Protein AF-A0A7J7SIU3-F1 (afdb_monomer_lite)

Structure (mmCIF, N/CA/C/O backbone):
data_AF-A0A7J7SIU3-F1
#
_entry.id   AF-A0A7J7SIU3-F1
#
loop_
_atom_site.group_PDB
_atom_site.id
_atom_site.type_symbol
_atom_site.label_atom_id
_atom_site.label_alt_id
_atom_site.label_comp_id
_atom_site.label_asym_id
_atom_site.label_entity_id
_atom_site.label_seq_id
_atom_site.pdbx_PDB_ins_code
_atom_site.Cartn_x
_atom_site.Cartn_y
_atom_site.Cartn_z
_atom_site.occupancy
_atom_site.B_iso_or_equiv
_atom_site.auth_seq_id
_atom_site.auth_comp_id
_atom_site.auth_asym_id
_atom_site.auth_atom_id
_atom_site.pdbx_PDB_model_num
ATOM 1 N N . MET A 1 1 ? 11.765 3.336 -38.479 1.00 83.94 1 MET A N 1
ATOM 2 C CA . MET A 1 1 ? 11.557 4.255 -37.332 1.00 83.94 1 MET A CA 1
ATOM 3 C C . MET A 1 1 ? 10.469 3.696 -36.422 1.00 83.94 1 MET A C 1
ATOM 5 O O . MET A 1 1 ? 9.489 3.192 -36.953 1.00 83.94 1 MET A O 1
ATOM 9 N N . ASN A 1 2 ? 10.603 3.797 -35.093 1.00 86.12 2 ASN A N 1
ATOM 10 C CA . ASN A 1 2 ? 9.534 3.411 -34.162 1.00 86.12 2 ASN A CA 1
ATOM 11 C C . ASN A 1 2 ? 8.638 4.621 -33.839 1.00 86.12 2 ASN A C 1
ATOM 13 O O . ASN A 1 2 ? 9.100 5.610 -33.274 1.00 86.12 2 ASN A O 1
ATOM 17 N N . ILE A 1 3 ? 7.363 4.548 -34.220 1.00 91.25 3 ILE A N 1
ATOM 18 C CA . ILE A 1 3 ? 6.374 5.625 -34.039 1.00 91.25 3 ILE A CA 1
ATOM 19 C C . ILE A 1 3 ? 5.432 5.385 -32.855 1.00 91.25 3 ILE A C 1
ATOM 21 O O . ILE A 1 3 ? 4.666 6.281 -32.502 1.00 91.25 3 ILE A O 1
ATOM 25 N N . LEU A 1 4 ? 5.482 4.199 -32.243 1.00 89.62 4 LEU A N 1
ATOM 26 C CA . LEU A 1 4 ? 4.567 3.794 -31.179 1.00 89.62 4 LEU A CA 1
ATOM 27 C C . LEU A 1 4 ? 4.659 4.715 -29.947 1.00 89.62 4 LEU A C 1
ATOM 29 O O . LEU A 1 4 ? 3.607 5.142 -29.476 1.00 89.62 4 LEU A O 1
ATOM 33 N N . PRO A 1 5 ? 5.854 5.093 -29.439 1.00 92.69 5 PRO A N 1
ATOM 34 C CA . PRO A 1 5 ? 5.963 5.921 -28.229 1.00 92.69 5 PRO A CA 1
ATOM 35 C C . PRO A 1 5 ? 5.334 7.315 -28.371 1.00 92.69 5 PRO A C 1
ATOM 37 O O . PRO A 1 5 ? 5.027 7.968 -27.383 1.00 92.69 5 PRO A O 1
ATOM 40 N N . LYS A 1 6 ? 5.119 7.774 -29.611 1.00 91.19 6 LYS A N 1
ATOM 41 C CA . LYS A 1 6 ? 4.498 9.070 -29.920 1.00 91.19 6 LYS A CA 1
ATOM 42 C C . LYS A 1 6 ? 2.967 9.012 -29.939 1.00 91.19 6 LYS A C 1
ATOM 44 O O . LYS A 1 6 ? 2.324 10.016 -30.229 1.00 91.19 6 LYS A O 1
ATOM 49 N N . LYS A 1 7 ? 2.366 7.842 -29.710 1.00 93.75 7 LYS A N 1
ATOM 50 C CA . LYS A 1 7 ? 0.912 7.662 -29.695 1.00 93.75 7 LYS A CA 1
ATOM 51 C C . LYS A 1 7 ? 0.388 7.778 -28.270 1.00 93.75 7 LYS A C 1
ATOM 53 O O . LYS A 1 7 ? 0.912 7.139 -27.365 1.00 93.75 7 LYS A O 1
ATOM 58 N N . SER A 1 8 ? -0.681 8.545 -28.089 1.00 90.94 8 SER A N 1
ATOM 59 C CA . SER A 1 8 ? -1.329 8.772 -26.792 1.00 90.94 8 SER A CA 1
ATOM 60 C C . SER A 1 8 ? -1.896 7.503 -26.153 1.00 90.94 8 SER A C 1
ATOM 62 O O . SER A 1 8 ? -2.002 7.439 -24.939 1.00 90.94 8 SER A O 1
ATOM 64 N N . TRP A 1 9 ? -2.210 6.471 -26.937 1.00 93.50 9 TRP A N 1
ATOM 65 C CA . TRP A 1 9 ? -2.730 5.189 -26.446 1.00 93.50 9 TRP A CA 1
ATOM 66 C C . TRP A 1 9 ? -1.639 4.176 -26.071 1.00 93.50 9 TRP A C 1
ATOM 68 O O . TRP A 1 9 ? -1.947 3.071 -25.630 1.00 93.50 9 TRP A O 1
ATOM 78 N N . HIS A 1 10 ? -0.355 4.503 -26.254 1.00 95.31 10 HIS A N 1
ATOM 79 C CA . HIS A 1 10 ? 0.721 3.558 -25.968 1.00 95.31 10 HIS A CA 1
ATOM 80 C C . HIS A 1 10 ? 0.756 3.213 -24.470 1.00 95.31 10 HIS A C 1
ATOM 82 O O . HIS A 1 10 ? 1.085 4.050 -23.633 1.00 95.31 10 HIS A O 1
ATOM 88 N N . VAL A 1 11 ? 0.513 1.946 -24.129 1.00 93.38 11 VAL A N 1
ATOM 89 C CA . VAL A 1 11 ? 0.376 1.459 -22.741 1.00 93.38 11 VAL A CA 1
ATOM 90 C C . VAL A 1 11 ? 1.584 1.795 -21.857 1.00 93.38 11 VAL A C 1
ATOM 92 O O . VAL A 1 11 ? 1.424 2.211 -20.719 1.00 93.38 11 VAL A O 1
ATOM 95 N N . ARG A 1 12 ? 2.809 1.673 -22.388 1.00 93.56 12 ARG A N 1
ATOM 96 C CA . ARG A 1 12 ? 4.048 1.987 -21.642 1.00 93.56 12 ARG A CA 1
ATOM 97 C C . ARG A 1 12 ? 4.397 3.481 -21.564 1.00 93.56 12 ARG A C 1
ATOM 99 O O . ARG A 1 12 ? 5.453 3.809 -21.027 1.00 93.56 12 ARG A O 1
ATOM 106 N N . ASN A 1 13 ? 3.574 4.381 -22.107 1.00 95.12 13 ASN A N 1
ATOM 107 C CA . ASN A 1 13 ? 3.819 5.809 -21.916 1.00 95.12 13 ASN A CA 1
ATOM 108 C C . ASN A 1 13 ? 3.668 6.149 -20.440 1.00 95.12 13 ASN A C 1
ATOM 110 O O . ASN A 1 13 ? 2.718 5.710 -19.797 1.00 95.12 13 ASN A O 1
ATOM 114 N N . LYS A 1 14 ? 4.592 6.958 -19.919 1.00 94.94 14 LYS A N 1
ATOM 115 C CA . LYS A 1 14 ? 4.638 7.316 -18.496 1.00 94.94 14 LYS A CA 1
ATOM 116 C C . LYS A 1 14 ? 3.301 7.878 -18.006 1.00 94.94 14 LYS A C 1
ATOM 118 O O . LYS A 1 14 ? 2.853 7.484 -16.936 1.00 94.94 14 LYS A O 1
ATOM 123 N N . ASP A 1 15 ? 2.638 8.689 -18.826 1.00 94.81 15 ASP A N 1
ATOM 124 C CA . ASP A 1 15 ? 1.346 9.304 -18.503 1.00 94.81 15 ASP A CA 1
ATOM 125 C C . ASP A 1 15 ? 0.221 8.269 -18.376 1.00 94.81 15 ASP A C 1
ATOM 127 O O . ASP A 1 15 ? -0.571 8.316 -17.436 1.00 94.81 15 ASP A O 1
ATOM 131 N N . ASN A 1 16 ? 0.192 7.277 -19.269 1.00 95.06 16 ASN A N 1
ATOM 132 C CA . ASN A 1 16 ? -0.793 6.197 -19.218 1.00 95.06 16 ASN A CA 1
ATOM 133 C C . ASN A 1 16 ? -0.554 5.287 -18.019 1.00 95.06 16 ASN A C 1
ATOM 135 O O . ASN A 1 16 ? -1.497 4.941 -17.314 1.00 95.06 16 ASN A O 1
ATOM 139 N N . VAL A 1 17 ? 0.707 4.955 -17.736 1.00 95.75 17 VAL A N 1
ATOM 140 C CA . VAL A 1 17 ? 1.046 4.164 -16.549 1.00 95.75 17 VAL A CA 1
ATOM 141 C C . VAL A 1 17 ? 0.698 4.936 -15.268 1.00 95.75 17 VAL A C 1
ATOM 143 O O . VAL A 1 17 ? 0.194 4.345 -14.319 1.00 95.75 17 VAL A O 1
ATOM 146 N N . ALA A 1 18 ? 0.922 6.253 -15.220 1.00 95.69 18 ALA A N 1
ATOM 147 C CA . ALA A 1 18 ? 0.538 7.083 -14.077 1.00 95.69 18 ALA A CA 1
ATOM 148 C C . ALA A 1 18 ? -0.985 7.145 -13.885 1.00 95.69 18 ALA A C 1
ATOM 150 O O . ALA A 1 18 ? -1.454 7.103 -12.749 1.00 95.69 18 ALA A O 1
ATOM 151 N N . ARG A 1 19 ? -1.756 7.203 -14.978 1.00 96.38 19 ARG A N 1
ATOM 152 C CA . ARG A 1 19 ? -3.221 7.142 -14.933 1.00 96.38 19 ARG A CA 1
ATOM 153 C C . ARG A 1 19 ? -3.710 5.807 -14.376 1.00 96.38 19 ARG A C 1
ATOM 155 O O . ARG A 1 19 ? -4.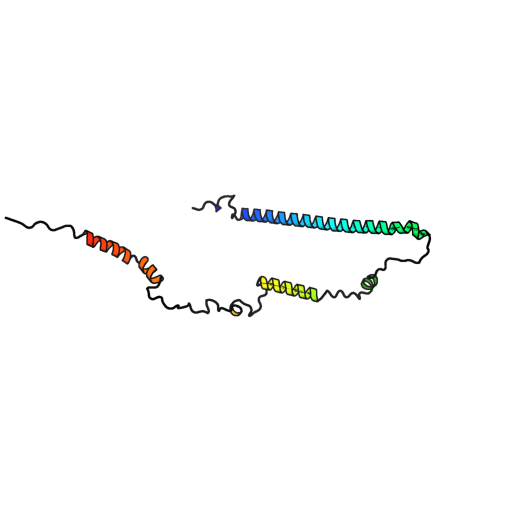451 5.818 -13.406 1.00 96.38 19 ARG A O 1
ATOM 162 N N . VAL A 1 20 ? -3.206 4.689 -14.902 1.00 97.06 20 VAL A N 1
ATOM 163 C CA . VAL A 1 20 ? -3.544 3.346 -14.398 1.00 97.06 20 VAL A CA 1
ATOM 164 C C . VAL A 1 20 ? -3.227 3.225 -12.909 1.00 97.06 20 VAL A C 1
ATOM 166 O O . VAL A 1 20 ? -4.068 2.783 -12.143 1.00 97.06 20 VAL A O 1
ATOM 169 N N . ARG A 1 21 ? -2.058 3.703 -12.466 1.00 97.50 21 ARG A N 1
ATOM 170 C CA . ARG A 1 21 ? -1.704 3.685 -11.038 1.00 97.50 21 ARG A CA 1
ATOM 171 C C . ARG A 1 21 ? -2.644 4.511 -10.168 1.00 97.50 21 ARG A C 1
ATOM 173 O O . ARG A 1 21 ? -2.904 4.113 -9.039 1.00 97.50 21 ARG A O 1
ATOM 180 N N . ARG A 1 22 ? -3.111 5.665 -10.655 1.00 97.56 22 ARG A N 1
ATOM 181 C CA . ARG A 1 22 ? -4.088 6.486 -9.930 1.00 97.56 22 ARG A CA 1
ATOM 182 C C . ARG A 1 22 ? -5.411 5.743 -9.804 1.00 97.56 22 ARG A C 1
ATOM 184 O O . ARG A 1 22 ? -5.933 5.664 -8.702 1.00 97.56 22 ARG A O 1
ATOM 191 N N . ASP A 1 23 ? -5.895 5.178 -10.902 1.00 97.94 23 ASP A N 1
ATOM 192 C CA . ASP A 1 23 ? -7.171 4.465 -10.939 1.00 97.94 23 ASP A CA 1
ATOM 193 C C . ASP A 1 23 ? -7.112 3.204 -10.045 1.00 97.94 23 ASP A C 1
ATOM 195 O O . ASP A 1 23 ? -8.016 2.954 -9.252 1.00 97.94 23 ASP A O 1
ATOM 199 N N . GLU A 1 24 ? -6.001 2.458 -10.077 1.00 96.50 24 GLU A N 1
ATOM 200 C CA . GLU A 1 24 ? -5.745 1.319 -9.180 1.00 96.50 24 GLU A CA 1
ATOM 201 C C . GLU A 1 24 ? -5.656 1.737 -7.705 1.00 96.50 24 GLU A C 1
ATOM 203 O O . GLU A 1 24 ? -6.150 1.030 -6.826 1.00 96.50 24 GLU A O 1
ATOM 208 N N . ALA A 1 25 ? -5.011 2.871 -7.412 1.00 96.12 25 ALA A N 1
ATOM 209 C CA . ALA A 1 25 ? -4.923 3.395 -6.053 1.00 96.12 25 ALA A CA 1
ATOM 210 C C . ALA A 1 25 ? -6.300 3.823 -5.529 1.00 96.12 25 ALA A C 1
ATOM 212 O O . ALA A 1 25 ? -6.656 3.449 -4.415 1.00 96.12 25 ALA A O 1
ATOM 213 N N . GLN A 1 26 ? -7.089 4.522 -6.349 1.00 96.88 26 GLN A N 1
ATOM 214 C CA . GLN A 1 26 ? -8.459 4.920 -6.017 1.00 96.88 26 GLN A CA 1
ATOM 215 C C . GLN A 1 26 ? -9.347 3.702 -5.760 1.00 96.88 26 GLN A C 1
ATOM 217 O O . GLN A 1 26 ? -10.016 3.647 -4.733 1.00 96.88 26 GLN A O 1
ATOM 222 N N . ALA A 1 27 ? -9.284 2.681 -6.621 1.00 96.56 27 ALA A N 1
ATOM 223 C CA . ALA A 1 27 ? -10.034 1.443 -6.418 1.00 96.56 27 ALA A CA 1
ATOM 224 C C . ALA A 1 27 ? -9.685 0.773 -5.075 1.00 96.56 27 ALA A C 1
ATOM 226 O O . ALA A 1 27 ? -10.575 0.379 -4.323 1.00 96.56 27 ALA A O 1
ATOM 227 N N . ARG A 1 28 ? -8.393 0.716 -4.724 1.00 94.75 28 ARG A N 1
ATOM 228 C CA . ARG A 1 28 ? -7.939 0.170 -3.433 1.00 94.75 28 ARG A CA 1
ATOM 229 C C . ARG A 1 28 ? -8.388 1.003 -2.234 1.00 94.75 28 ARG A C 1
ATOM 231 O O . ARG A 1 28 ? -8.627 0.444 -1.166 1.00 94.75 28 ARG A O 1
ATOM 238 N N . GLU A 1 29 ? -8.430 2.325 -2.358 1.00 95.75 29 GLU A N 1
ATOM 239 C CA . GLU A 1 29 ? -8.921 3.208 -1.294 1.00 95.75 29 GLU A CA 1
ATOM 240 C C . GLU A 1 29 ? -10.427 3.035 -1.086 1.00 95.75 29 GLU A C 1
ATOM 242 O O . GLU A 1 29 ? -10.863 2.841 0.050 1.00 95.75 29 GLU A O 1
ATOM 247 N N . GLU A 1 30 ? -11.209 2.991 -2.166 1.00 96.44 30 GLU A N 1
ATOM 248 C CA . GLU A 1 30 ? -12.652 2.748 -2.101 1.00 96.44 30 GLU A CA 1
ATOM 249 C C . GLU A 1 30 ? -12.993 1.387 -1.481 1.00 96.44 30 GLU A C 1
ATOM 251 O O . GLU A 1 30 ? -13.905 1.298 -0.656 1.00 96.44 30 GLU A O 1
ATOM 256 N N . GLU A 1 31 ? -12.267 0.323 -1.837 1.00 95.38 31 GLU A N 1
ATOM 257 C CA . GLU A 1 31 ? -12.445 -1.001 -1.228 1.00 95.38 31 GLU A CA 1
ATOM 258 C C . GLU A 1 31 ? -12.184 -0.964 0.282 1.00 95.38 31 GLU A C 1
ATOM 260 O O . GLU A 1 31 ? -13.024 -1.416 1.063 1.00 95.38 31 GLU A O 1
ATOM 265 N N . LYS A 1 32 ? -11.091 -0.325 0.717 1.00 96.94 32 LYS A N 1
ATOM 266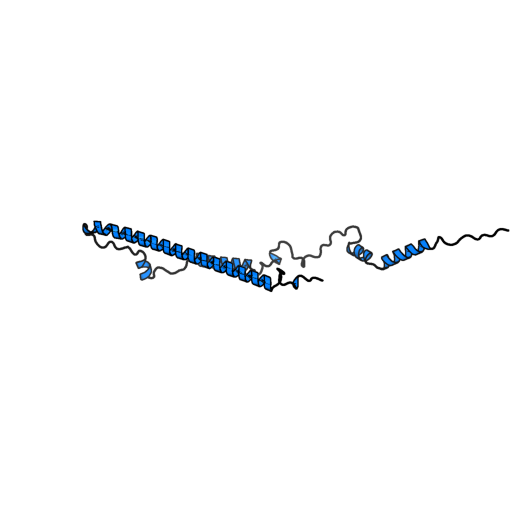 C CA . LYS A 1 32 ? -10.783 -0.154 2.147 1.00 96.94 32 LYS A CA 1
ATOM 267 C C . LYS A 1 32 ? -11.852 0.646 2.882 1.00 96.94 32 LYS A C 1
ATOM 269 O O . LYS A 1 32 ? -12.181 0.328 4.025 1.00 96.94 32 LYS A O 1
ATOM 274 N N . GLU A 1 33 ? -12.389 1.701 2.273 1.00 96.94 33 GLU A N 1
ATOM 275 C CA . GLU A 1 33 ? -13.479 2.469 2.877 1.00 96.94 33 GLU A CA 1
ATOM 276 C C . GLU A 1 33 ? -14.758 1.640 3.009 1.00 96.94 33 GLU A C 1
ATOM 278 O O . GLU A 1 33 ? -15.424 1.702 4.047 1.00 96.94 33 GLU A O 1
ATOM 283 N N . ARG A 1 34 ? -15.095 0.837 1.994 1.00 97.56 34 ARG A N 1
ATOM 284 C CA . ARG A 1 34 ? -16.243 -0.079 2.045 1.00 97.56 34 ARG A CA 1
ATOM 285 C C . ARG A 1 34 ? -16.072 -1.107 3.155 1.00 97.56 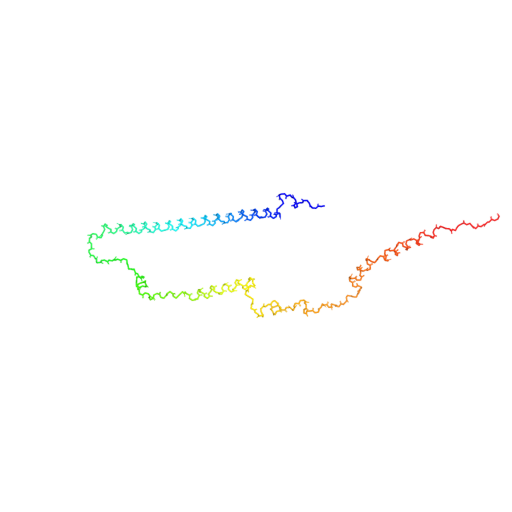34 ARG A C 1
ATOM 287 O O . ARG A 1 34 ? -16.985 -1.269 3.962 1.00 97.56 34 ARG A O 1
ATOM 294 N N . GLU A 1 35 ? -14.904 -1.733 3.250 1.00 97.38 35 GLU A N 1
ATOM 295 C CA . GLU A 1 35 ? -14.579 -2.672 4.327 1.00 97.38 35 GLU A CA 1
ATOM 296 C C . GLU A 1 35 ? -14.695 -2.011 5.703 1.00 97.38 35 GLU A C 1
ATOM 298 O O . GLU A 1 35 ? -15.346 -2.555 6.595 1.00 97.38 35 GLU A O 1
ATOM 303 N N . ARG A 1 36 ? -14.152 -0.798 5.874 1.00 97.44 36 ARG A N 1
ATOM 304 C CA . ARG A 1 36 ? -14.287 -0.039 7.127 1.00 97.44 36 ARG A CA 1
ATOM 305 C C . ARG A 1 36 ? -15.745 0.209 7.501 1.00 97.44 36 ARG A C 1
ATOM 307 O O . ARG A 1 36 ? -16.106 0.026 8.661 1.00 97.44 36 ARG A O 1
ATOM 314 N N . ARG A 1 37 ? -16.589 0.598 6.541 1.00 97.75 37 ARG A N 1
ATOM 315 C CA . ARG A 1 37 ? -18.028 0.808 6.784 1.00 97.75 37 ARG A CA 1
ATOM 316 C C . ARG A 1 37 ? -18.729 -0.486 7.183 1.00 97.75 37 ARG A C 1
ATOM 318 O O . ARG A 1 37 ? -19.528 -0.469 8.113 1.00 97.75 37 ARG A O 1
ATOM 325 N N . VAL A 1 38 ? -18.410 -1.599 6.521 1.00 98.25 38 VAL A N 1
ATOM 326 C CA . VAL A 1 38 ? -18.960 -2.921 6.862 1.00 98.25 38 VAL A CA 1
ATOM 327 C C . VAL A 1 38 ? -18.559 -3.328 8.281 1.00 98.25 38 VAL A C 1
ATOM 329 O O . VAL A 1 38 ? -19.418 -3.755 9.050 1.00 98.25 38 VAL A O 1
ATOM 332 N N . LEU A 1 39 ? -17.291 -3.146 8.657 1.00 97.88 39 LEU A N 1
ATOM 333 C CA . LEU A 1 39 ? -16.803 -3.465 10.001 1.00 97.88 39 LEU A CA 1
ATOM 334 C C . LEU A 1 39 ? -17.488 -2.620 11.082 1.00 97.88 39 LEU A C 1
ATOM 336 O O . LEU A 1 39 ? -17.897 -3.167 12.107 1.00 97.88 39 LEU A O 1
ATOM 340 N N . LEU A 1 40 ? -17.660 -1.315 10.847 1.00 98.12 40 LEU A N 1
ATOM 341 C CA . LEU A 1 40 ? -18.390 -0.433 11.764 1.00 98.12 40 LEU A CA 1
ATOM 342 C C . LEU A 1 40 ? -19.853 -0.862 11.902 1.00 98.12 40 LEU A C 1
ATOM 344 O O . LEU A 1 40 ? -20.323 -1.067 13.017 1.00 98.12 40 LEU A O 1
ATOM 348 N N . ALA A 1 41 ? -20.544 -1.101 10.786 1.00 97.44 41 ALA A N 1
ATOM 349 C CA . ALA A 1 41 ? -21.928 -1.567 10.805 1.00 97.44 41 ALA A CA 1
ATOM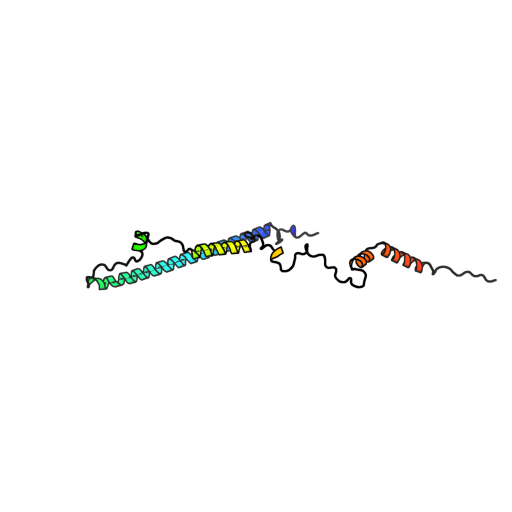 350 C C . ALA A 1 41 ? -22.072 -2.913 11.537 1.00 97.44 41 ALA A C 1
ATOM 352 O O . ALA A 1 41 ? -23.026 -3.120 12.286 1.00 97.44 41 ALA A O 1
ATOM 353 N N . GLN A 1 42 ? -21.109 -3.826 11.376 1.00 97.81 42 GLN A N 1
ATOM 354 C CA . GLN A 1 42 ? -21.093 -5.098 12.095 1.00 97.81 42 GLN A CA 1
ATOM 355 C C . GLN A 1 42 ? -20.872 -4.901 13.602 1.00 97.81 42 GLN A C 1
ATOM 357 O O . GLN A 1 42 ? -21.537 -5.556 14.412 1.00 97.81 42 GLN A O 1
ATOM 362 N N . GLN A 1 43 ? -19.963 -4.002 13.991 1.00 97.88 43 GLN A N 1
ATOM 363 C CA . GLN A 1 43 ? -19.722 -3.652 15.391 1.00 97.88 43 GLN A CA 1
ATOM 364 C C . GLN A 1 43 ? -20.979 -3.042 16.027 1.00 97.88 43 GLN A C 1
ATOM 366 O O . GLN A 1 43 ? -21.405 -3.481 17.098 1.00 97.88 43 GLN A O 1
ATOM 371 N N . GLU A 1 44 ? -21.605 -2.080 15.353 1.00 97.25 44 GLU A N 1
ATOM 372 C CA . GLU A 1 44 ? -22.845 -1.438 15.789 1.00 97.25 44 GLU A CA 1
ATOM 373 C C . GLU A 1 44 ? -23.983 -2.455 15.902 1.00 97.25 44 GLU A C 1
ATOM 375 O O . GLU A 1 44 ? -24.598 -2.562 16.960 1.00 97.25 44 GLU A O 1
ATOM 380 N N . ALA A 1 45 ? -24.198 -3.295 14.886 1.00 97.56 45 ALA A N 1
ATOM 381 C CA . ALA A 1 45 ? -25.222 -4.339 14.920 1.00 97.56 45 ALA A CA 1
ATOM 382 C C . ALA A 1 45 ? -25.015 -5.315 16.087 1.00 97.56 45 ALA A C 1
ATOM 384 O O . ALA A 1 45 ? -25.969 -5.677 16.782 1.00 97.56 45 ALA A O 1
ATOM 385 N N . ARG A 1 46 ? -23.764 -5.716 16.347 1.00 97.56 46 ARG A N 1
ATOM 386 C CA . ARG A 1 46 ? -23.422 -6.594 17.472 1.00 97.56 46 ARG A CA 1
ATOM 387 C C . ARG A 1 46 ? -23.684 -5.918 18.815 1.00 97.56 46 ARG A C 1
ATOM 389 O O . ARG A 1 46 ? -24.241 -6.551 19.712 1.00 97.56 46 ARG A O 1
ATOM 396 N N . THR A 1 47 ? -23.282 -4.659 18.973 1.00 96.81 47 THR A N 1
ATOM 397 C CA . THR A 1 47 ? -23.486 -3.929 20.233 1.00 96.81 47 THR A CA 1
ATOM 398 C C . THR A 1 47 ? -24.966 -3.653 20.488 1.00 96.81 47 THR A C 1
ATOM 400 O O . THR A 1 47 ? -25.441 -3.899 21.596 1.00 96.81 47 THR A O 1
ATOM 403 N N . GLU A 1 48 ? -25.727 -3.257 19.469 1.00 96.38 48 GLU A N 1
ATOM 404 C CA . GLU A 1 48 ? -27.177 -3.077 19.550 1.00 96.38 48 GLU A CA 1
ATOM 405 C C . GLU A 1 48 ? -27.904 -4.386 19.871 1.00 96.38 48 GLU A C 1
ATOM 407 O O . GLU A 1 48 ? -28.805 -4.399 20.711 1.00 96.38 48 GLU A O 1
ATOM 412 N N . PHE A 1 49 ? -27.489 -5.510 19.280 1.00 96.81 49 PHE A N 1
ATOM 413 C CA . PHE A 1 49 ? -28.032 -6.823 19.631 1.00 96.81 49 PHE A CA 1
ATOM 414 C C . PHE A 1 49 ? -27.820 -7.151 21.116 1.00 96.81 49 PHE A C 1
ATOM 416 O O . PHE A 1 49 ? -28.764 -7.547 21.803 1.00 96.81 49 PHE A O 1
ATOM 423 N N . LEU A 1 50 ? -26.606 -6.942 21.636 1.00 95.56 50 LEU A N 1
ATOM 424 C CA . LEU A 1 50 ? -26.302 -7.176 23.051 1.00 95.56 50 LEU A CA 1
ATOM 425 C C . LEU A 1 50 ? -27.075 -6.223 23.969 1.00 95.56 50 LEU A C 1
ATOM 427 O O . LEU A 1 50 ? -27.606 -6.667 24.985 1.00 95.56 50 LEU A O 1
ATOM 431 N N . ARG A 1 51 ? -27.206 -4.945 23.595 1.00 94.50 51 ARG A N 1
ATOM 432 C CA . ARG A 1 51 ? -28.012 -3.959 24.332 1.00 94.50 51 ARG A CA 1
ATOM 433 C C . ARG A 1 51 ? -29.478 -4.369 24.398 1.00 94.50 51 ARG A C 1
ATOM 435 O O . ARG A 1 51 ? -30.063 -4.344 25.477 1.00 94.50 51 ARG A O 1
ATOM 442 N N . LYS A 1 52 ? -30.068 -4.775 23.271 1.00 94.44 52 LYS A N 1
ATOM 443 C CA . LYS A 1 52 ? -31.452 -5.270 23.218 1.00 94.44 52 LYS A CA 1
ATOM 444 C C . LYS A 1 52 ? -31.618 -6.521 24.072 1.00 94.44 52 LYS A C 1
ATOM 446 O O . LYS A 1 52 ? -32.538 -6.576 24.881 1.00 94.44 52 LYS A O 1
ATOM 451 N N . LYS A 1 53 ? -30.699 -7.486 23.962 1.00 94.75 53 LYS A N 1
ATOM 452 C CA . LYS A 1 53 ? -30.713 -8.700 24.788 1.00 94.75 53 LYS A CA 1
ATOM 453 C C . LYS A 1 53 ? -30.653 -8.363 26.279 1.00 94.75 53 LYS A C 1
ATOM 455 O O . LYS A 1 53 ? -31.480 -8.866 27.028 1.00 94.75 53 LYS A O 1
ATOM 460 N N . ALA A 1 54 ? -29.741 -7.487 26.699 1.00 91.94 54 ALA A N 1
ATOM 461 C CA . ALA A 1 54 ? -29.634 -7.052 28.090 1.00 91.94 54 ALA A CA 1
ATOM 462 C C . ALA A 1 54 ? -30.917 -6.360 28.575 1.00 91.94 54 ALA A C 1
ATOM 464 O O . ALA A 1 54 ? -31.400 -6.680 29.653 1.00 91.94 54 ALA A O 1
ATOM 465 N N . ARG A 1 55 ? -31.522 -5.478 27.765 1.00 89.56 55 ARG A N 1
ATOM 466 C CA . ARG A 1 55 ? -32.820 -4.860 28.091 1.00 89.56 55 ARG A CA 1
ATOM 467 C C . ARG A 1 55 ? -33.920 -5.904 28.281 1.00 89.56 55 ARG A C 1
ATOM 469 O O . ARG A 1 55 ? -34.626 -5.820 29.271 1.00 89.56 55 ARG A O 1
ATOM 476 N N . HIS A 1 56 ? -34.021 -6.902 27.401 1.00 86.62 56 HIS A N 1
ATOM 477 C CA . HIS A 1 56 ? -34.998 -7.989 27.550 1.00 86.62 56 HIS A CA 1
ATOM 478 C C . HIS A 1 56 ? -34.759 -8.844 28.804 1.00 86.62 56 HIS A C 1
ATOM 480 O O . HIS A 1 56 ? -35.715 -9.247 29.458 1.00 86.62 56 HIS A O 1
ATOM 486 N N . GLN A 1 57 ? -33.497 -9.118 29.150 1.00 83.25 57 GLN A N 1
ATOM 487 C CA . GLN A 1 57 ? -33.148 -9.871 30.362 1.00 83.25 57 GLN A CA 1
ATOM 488 C C . GLN A 1 57 ? -33.345 -9.060 31.647 1.00 83.25 57 GLN A C 1
ATOM 490 O O . GLN A 1 57 ? -33.648 -9.652 32.669 1.00 83.25 57 GLN A O 1
ATOM 495 N N . ASN A 1 58 ? -33.197 -7.732 31.596 1.00 74.25 58 ASN A N 1
ATOM 496 C CA . ASN A 1 58 ? -33.423 -6.829 32.728 1.00 74.25 58 ASN A CA 1
ATOM 497 C C . ASN A 1 58 ? -34.882 -6.364 32.856 1.00 74.25 58 ASN A C 1
ATOM 499 O O . ASN A 1 58 ? -35.246 -5.867 33.911 1.00 74.25 58 ASN A O 1
ATOM 503 N N . SER A 1 59 ? -35.716 -6.502 31.818 1.00 67.50 59 SER A N 1
ATOM 504 C CA . SER A 1 59 ? -37.158 -6.210 31.890 1.00 67.50 59 SER A CA 1
ATOM 505 C C . SER A 1 59 ? -37.988 -7.405 32.367 1.00 67.50 59 SER A C 1
ATOM 507 O O . SER A 1 59 ? -39.079 -7.224 32.891 1.00 67.50 59 SER A O 1
ATOM 509 N N . LEU A 1 60 ? -37.496 -8.631 32.164 1.00 57.09 60 LEU A N 1
ATOM 510 C CA . LEU A 1 60 ? -38.115 -9.860 32.679 1.00 57.09 60 LEU A CA 1
ATOM 511 C C . LEU A 1 60 ? -38.162 -9.986 34.222 1.00 57.09 60 LEU A C 1
ATOM 513 O O . LEU A 1 60 ? -39.159 -10.511 34.706 1.00 57.09 60 LEU A O 1
ATOM 517 N N . PRO A 1 61 ? -37.190 -9.498 35.021 1.00 55.81 61 PRO A N 1
ATOM 518 C CA . PRO A 1 61 ? -37.217 -9.614 36.474 1.00 55.81 61 PRO A CA 1
ATOM 519 C C . PRO A 1 61 ? -38.176 -8.618 37.131 1.00 55.81 61 PRO A C 1
ATOM 521 O O . PRO A 1 61 ? -38.543 -8.820 38.279 1.00 55.81 61 PRO A O 1
ATOM 524 N N . GLU A 1 62 ? -38.609 -7.550 36.454 1.00 47.56 62 GLU A N 1
ATOM 525 C CA . GLU A 1 62 ? -39.424 -6.504 37.095 1.00 47.56 62 GLU A CA 1
ATOM 526 C C . GLU A 1 62 ? -40.876 -6.940 37.367 1.00 47.56 62 GLU A C 1
ATOM 528 O O . GLU A 1 62 ? -41.561 -6.325 38.179 1.00 47.56 62 GLU A O 1
ATOM 533 N N . LEU A 1 63 ? -41.331 -8.049 36.769 1.00 50.28 63 LEU A N 1
ATOM 534 C CA . LEU A 1 63 ? -42.627 -8.659 37.093 1.00 50.28 63 LEU A CA 1
ATOM 535 C C . LEU A 1 63 ? -42.545 -9.769 38.160 1.00 50.28 63 LEU A C 1
ATOM 537 O O . LEU A 1 63 ? -43.583 -10.139 38.696 1.00 50.28 63 LEU A O 1
ATOM 541 N N . GLU A 1 64 ? -41.349 -10.259 38.516 1.00 45.59 64 GLU A N 1
ATOM 542 C CA . GLU A 1 64 ? -41.157 -11.295 39.557 1.00 45.59 64 GLU A CA 1
ATOM 543 C C . GLU A 1 64 ? -40.404 -10.779 40.805 1.00 45.59 64 GLU A C 1
ATOM 545 O O . GLU A 1 64 ? -40.551 -11.329 41.894 1.00 45.59 64 GLU A O 1
ATOM 550 N N . ALA A 1 65 ? -39.638 -9.686 40.707 1.00 46.53 65 ALA A N 1
ATOM 551 C CA . ALA A 1 65 ? -38.820 -9.154 41.806 1.00 46.53 65 ALA A CA 1
ATOM 552 C C . ALA A 1 65 ? -39.596 -8.307 42.835 1.00 46.53 65 ALA A C 1
ATOM 554 O O . ALA A 1 65 ? -39.028 -7.908 43.851 1.00 46.53 65 ALA A O 1
ATOM 555 N N . ALA A 1 66 ? -40.888 -8.048 42.616 1.00 47.28 66 ALA A N 1
ATOM 556 C CA . ALA A 1 66 ? -41.727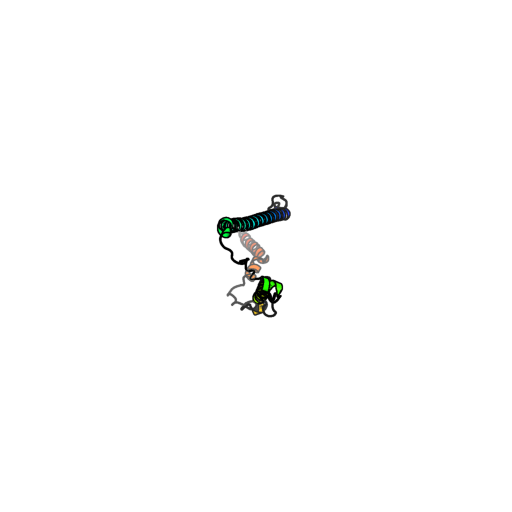 -7.352 43.592 1.00 47.28 66 ALA A CA 1
ATOM 557 C C . ALA A 1 66 ? -42.120 -8.230 44.803 1.00 47.28 66 ALA A C 1
ATOM 559 O O . ALA A 1 66 ? -42.710 -7.708 45.748 1.00 47.28 66 ALA A O 1
ATOM 560 N N . GLU A 1 67 ? -41.782 -9.530 44.814 1.00 44.56 67 GLU A N 1
ATOM 561 C CA . GLU A 1 67 ? -42.203 -10.467 45.873 1.00 44.56 67 GLU A CA 1
ATOM 562 C C . GLU A 1 67 ? -41.072 -10.991 46.789 1.00 44.56 67 GLU A C 1
ATOM 564 O O . GLU A 1 67 ? -41.356 -11.648 47.787 1.00 44.56 67 GLU A O 1
ATOM 569 N N . ALA A 1 68 ? -39.790 -10.678 46.556 1.00 41.12 68 ALA A N 1
ATOM 570 C CA . ALA A 1 68 ? -38.713 -11.194 47.415 1.00 41.12 68 ALA A CA 1
ATOM 571 C C . ALA A 1 68 ? -37.624 -10.155 47.715 1.00 41.12 68 ALA A C 1
ATOM 573 O O . ALA A 1 68 ? -36.768 -9.852 46.887 1.00 41.12 68 ALA A O 1
ATOM 574 N N . GLY A 1 69 ? -37.630 -9.635 48.946 1.00 44.53 69 GLY A N 1
ATOM 575 C CA . GLY A 1 69 ? -36.563 -8.791 49.477 1.00 44.53 69 GLY A CA 1
ATOM 576 C C . GLY A 1 69 ? -35.235 -9.548 49.588 1.00 44.53 69 GLY A C 1
ATOM 577 O O . GLY A 1 69 ? -35.087 -10.427 50.434 1.00 44.53 69 GLY A O 1
ATOM 578 N N . ALA A 1 70 ? -34.251 -9.172 48.770 1.00 42.44 70 ALA A N 1
ATOM 579 C CA . ALA A 1 70 ? -32.859 -9.602 48.893 1.00 42.44 70 ALA A CA 1
ATOM 580 C C . ALA A 1 70 ? -31.907 -8.414 48.630 1.00 42.44 70 ALA A C 1
ATOM 582 O O . ALA A 1 70 ? -32.212 -7.556 47.797 1.00 42.44 70 ALA A O 1
ATOM 583 N N . PRO A 1 71 ? -30.769 -8.320 49.347 1.00 47.28 71 PRO A N 1
ATOM 584 C CA . PRO A 1 71 ? -29.887 -7.159 49.299 1.00 47.28 71 PRO A CA 1
ATOM 585 C C . PRO A 1 71 ? -29.113 -7.091 47.975 1.00 47.28 71 PRO A C 1
ATOM 587 O O . PRO A 1 71 ? -28.524 -8.074 47.538 1.00 47.28 71 PRO A O 1
ATOM 590 N N . SER A 1 72 ? -29.139 -5.905 47.359 1.00 52.88 72 SER A N 1
ATOM 591 C CA . SER A 1 72 ? -28.309 -5.401 46.251 1.00 52.88 72 SER A CA 1
ATOM 592 C C . SER A 1 72 ? -27.330 -6.395 45.599 1.00 52.88 72 SER A C 1
ATOM 594 O O . SER A 1 72 ? -26.118 -6.325 45.810 1.00 52.88 72 SER A O 1
ATOM 596 N N . SER A 1 73 ? -27.838 -7.268 44.729 1.00 55.28 73 SER A N 1
ATOM 597 C CA . SER A 1 73 ? -27.015 -8.035 43.789 1.00 55.28 73 SER A CA 1
ATOM 598 C C . SER A 1 73 ? -26.668 -7.154 42.580 1.00 55.28 73 SER A C 1
ATOM 600 O O . SER A 1 73 ? -27.225 -7.315 41.495 1.00 55.28 73 SER A O 1
ATOM 602 N N . GLY A 1 74 ? -25.800 -6.159 42.780 1.00 67.06 74 GLY A N 1
ATOM 603 C CA . GLY A 1 74 ? -25.252 -5.352 41.684 1.00 67.06 74 GLY A CA 1
ATOM 604 C C . GLY A 1 74 ? -24.266 -6.158 40.821 1.00 67.06 74 GLY A C 1
ATOM 605 O O . GLY A 1 74 ? -23.716 -7.152 41.302 1.00 67.06 74 GLY A O 1
ATOM 606 N N . PRO A 1 75 ? -24.010 -5.761 39.559 1.00 71.38 75 PRO A N 1
ATOM 607 C CA . PRO A 1 75 ? -22.974 -6.392 38.744 1.00 71.38 75 PRO A CA 1
ATOM 608 C C . PRO A 1 75 ? -21.616 -6.294 39.453 1.00 71.38 75 PRO A C 1
ATOM 610 O O . PRO A 1 75 ? -21.173 -5.203 39.802 1.00 71.38 75 PRO A O 1
ATOM 613 N N . VAL A 1 76 ? -20.967 -7.433 39.699 1.00 72.69 76 VAL A N 1
ATOM 614 C CA . VAL A 1 76 ? -19.637 -7.469 40.319 1.00 72.69 76 VAL A CA 1
ATOM 615 C C . VAL A 1 76 ? -18.619 -6.947 39.302 1.00 72.69 76 VAL A C 1
ATOM 617 O O . VAL A 1 76 ? -18.271 -7.644 38.348 1.00 72.69 76 VAL A O 1
ATOM 620 N N . ASP A 1 77 ? -18.142 -5.716 39.496 1.00 75.12 77 ASP A N 1
ATOM 621 C CA . ASP A 1 77 ? -17.062 -5.126 38.701 1.00 75.12 77 ASP A CA 1
ATOM 622 C C . ASP A 1 77 ? -15.716 -5.779 39.082 1.00 75.12 77 ASP A C 1
ATOM 624 O O . ASP A 1 77 ? -14.915 -5.205 39.818 1.00 75.12 77 ASP A O 1
ATOM 628 N N . LEU A 1 78 ? -15.439 -6.975 38.547 1.00 77.88 78 LEU A N 1
ATOM 629 C CA . LEU A 1 78 ? -14.188 -7.740 38.747 1.00 77.88 78 LEU A CA 1
ATOM 630 C C . LEU A 1 78 ? -12.899 -6.944 38.439 1.00 77.88 78 LEU A C 1
ATOM 632 O O . LEU A 1 78 ? -11.812 -7.344 38.839 1.00 77.88 78 LEU A O 1
ATOM 636 N N . PHE A 1 79 ? -13.009 -5.831 37.707 1.00 71.88 79 PHE A N 1
ATOM 637 C CA . PHE A 1 79 ? -11.890 -4.984 37.285 1.00 71.88 79 PHE A CA 1
ATOM 638 C C . PHE A 1 79 ? -11.787 -3.659 38.045 1.00 71.88 79 PHE A C 1
ATOM 640 O O . PHE A 1 79 ? -10.840 -2.912 37.806 1.00 71.88 79 PHE A O 1
ATOM 647 N N . ARG A 1 80 ? -12.728 -3.344 38.946 1.00 73.94 80 ARG A N 1
ATOM 648 C CA . ARG A 1 80 ? -12.688 -2.096 39.725 1.00 73.94 80 ARG A CA 1
ATOM 649 C C . ARG A 1 80 ? -11.456 -2.047 40.626 1.00 73.94 80 ARG A C 1
ATOM 651 O O . ARG A 1 80 ? -10.756 -1.045 40.632 1.00 73.94 80 ARG A O 1
ATOM 658 N N . GLU A 1 81 ? -11.127 -3.172 41.256 1.00 65.88 81 GLU A N 1
ATOM 659 C CA . GLU A 1 81 ? -9.905 -3.352 42.051 1.00 65.88 81 GLU A CA 1
ATOM 660 C C . GLU A 1 81 ? -8.635 -3.158 41.202 1.00 65.88 81 GLU A C 1
ATOM 662 O O . GLU A 1 81 ? -7.703 -2.478 41.613 1.00 65.88 81 GLU A O 1
ATOM 667 N N . LEU A 1 82 ? -8.617 -3.655 39.959 1.00 67.62 82 LEU A N 1
ATOM 668 C CA . LEU A 1 82 ? -7.468 -3.502 39.059 1.00 67.62 82 LEU A CA 1
ATOM 669 C C . LEU A 1 82 ? -7.264 -2.048 38.596 1.00 67.62 82 LEU A C 1
ATOM 671 O O . LEU A 1 82 ? -6.125 -1.609 38.426 1.00 67.62 82 LEU A O 1
ATOM 675 N N . LEU A 1 83 ? -8.362 -1.319 38.368 1.00 68.19 83 LEU A N 1
ATOM 676 C CA . LEU A 1 83 ? -8.348 0.055 37.861 1.00 68.19 83 LEU A CA 1
ATOM 677 C C . LEU A 1 83 ? -8.090 1.089 38.970 1.00 68.19 83 LEU A C 1
ATOM 679 O O . LEU A 1 83 ? -7.406 2.079 38.719 1.00 68.19 83 LEU A O 1
ATOM 683 N N . GLU A 1 84 ? -8.621 0.864 40.177 1.00 67.81 84 GLU A N 1
ATOM 684 C CA . GLU A 1 84 ? -8.455 1.754 41.336 1.00 67.81 84 GLU A CA 1
ATOM 685 C C . GLU A 1 84 ? -7.139 1.501 42.094 1.00 67.81 84 GLU A C 1
ATOM 687 O O . GLU A 1 84 ? -6.543 2.459 42.586 1.00 67.81 84 GLU A O 1
ATOM 692 N N . GLU A 1 85 ? -6.626 0.262 42.156 1.00 57.50 85 GLU A N 1
ATOM 693 C CA . GLU A 1 85 ? -5.398 -0.035 42.916 1.00 57.50 85 GLU A CA 1
ATOM 694 C C . GLU A 1 85 ? -4.089 0.135 42.128 1.00 57.50 85 GLU A C 1
ATOM 696 O O . GLU A 1 85 ? -3.014 -0.002 42.713 1.00 57.50 85 GLU A O 1
ATOM 701 N N . GLY A 1 86 ? -4.112 0.393 40.814 1.00 54.47 86 GLY A N 1
ATOM 702 C CA . GLY A 1 86 ? -2.882 0.578 40.020 1.00 54.47 86 GLY A CA 1
ATOM 703 C C . GLY A 1 86 ? -1.909 -0.620 40.033 1.00 54.47 86 GLY A C 1
ATOM 704 O O . GLY A 1 86 ? -0.806 -0.524 39.502 1.00 54.47 86 GLY A O 1
ATOM 705 N N . LYS A 1 87 ? -2.313 -1.759 40.616 1.00 52.84 87 LYS A N 1
ATOM 706 C CA . LYS A 1 87 ? -1.568 -3.031 40.667 1.00 52.84 87 LYS A CA 1
ATOM 707 C C . LYS A 1 87 ? -1.684 -3.843 39.379 1.00 52.84 87 LYS A C 1
ATOM 709 O O . LYS A 1 87 ? -1.054 -4.889 39.249 1.00 52.84 87 LYS A O 1
ATOM 714 N N . GLY A 1 88 ? -2.474 -3.374 38.418 1.00 53.00 88 GLY A N 1
ATOM 715 C CA . GLY A 1 88 ? -2.388 -3.819 37.037 1.00 53.00 88 GLY A CA 1
ATOM 716 C C . GLY A 1 88 ? -1.208 -3.128 36.384 1.00 53.00 88 GLY A C 1
ATOM 717 O O . GLY A 1 88 ? -1.391 -2.152 35.664 1.00 53.00 88 GLY A O 1
ATOM 718 N N . GLU A 1 89 ? -0.001 -3.603 36.675 1.00 51.97 89 GLU A N 1
ATOM 719 C CA . GLU A 1 89 ? 1.199 -3.209 35.956 1.00 51.97 89 GLU A CA 1
ATOM 720 C C . GLU A 1 89 ? 0.881 -3.231 34.457 1.00 51.97 89 GLU A C 1
ATOM 722 O O . GLU A 1 89 ? 0.676 -4.288 33.857 1.00 51.97 89 GLU A O 1
ATOM 727 N N . THR A 1 90 ? 0.853 -2.056 33.828 1.00 53.41 90 THR A N 1
ATOM 728 C CA . THR A 1 90 ? 0.927 -1.887 32.373 1.00 53.41 90 THR A CA 1
ATOM 729 C C . THR A 1 90 ? 2.323 -2.292 31.904 1.00 53.41 90 THR A C 1
ATOM 731 O O . THR A 1 90 ? 3.024 -1.558 31.211 1.00 53.41 90 THR A O 1
ATOM 734 N N . ARG A 1 91 ? 2.789 -3.454 32.349 1.00 60.88 91 ARG A N 1
ATOM 735 C CA . ARG A 1 91 ? 3.979 -4.108 31.865 1.00 60.88 91 ARG A CA 1
ATOM 736 C C . ARG A 1 91 ? 3.509 -4.805 30.604 1.00 60.88 91 ARG A C 1
ATOM 738 O O . ARG A 1 91 ? 3.008 -5.924 30.656 1.00 60.88 91 ARG A O 1
ATOM 745 N N . GLY A 1 92 ? 3.556 -4.064 29.495 1.00 62.94 92 GLY A N 1
ATOM 746 C CA . GLY A 1 92 ? 3.264 -4.591 28.167 1.00 62.94 92 GLY A CA 1
ATOM 747 C C . GLY A 1 92 ? 3.913 -5.961 28.007 1.00 62.94 92 GLY A C 1
ATOM 748 O O . GLY A 1 92 ? 4.991 -6.205 28.557 1.00 62.94 92 GLY A O 1
ATOM 749 N N . ASN A 1 93 ? 3.208 -6.877 27.341 1.00 77.50 93 ASN A N 1
ATOM 750 C CA . ASN A 1 93 ? 3.675 -8.245 27.189 1.00 77.50 93 ASN A CA 1
ATOM 751 C C . ASN A 1 93 ? 5.073 -8.214 26.552 1.00 77.50 93 ASN A C 1
ATOM 753 O O . ASN A 1 93 ? 5.203 -7.904 25.370 1.00 77.50 93 ASN A O 1
ATOM 757 N N . LYS A 1 94 ? 6.121 -8.461 27.346 1.00 84.06 94 LYS A N 1
ATOM 758 C CA . LYS A 1 94 ? 7.515 -8.305 26.902 1.00 84.06 94 LYS A CA 1
ATOM 759 C C . LYS A 1 94 ? 7.803 -9.178 25.691 1.00 84.06 94 LYS A C 1
ATOM 761 O O . LYS A 1 94 ? 8.468 -8.744 24.759 1.00 84.06 94 LYS A O 1
ATOM 766 N N . GLU A 1 95 ? 7.200 -10.361 25.681 1.00 81.62 95 GLU A N 1
ATOM 767 C CA . GLU A 1 95 ? 7.275 -11.312 24.580 1.00 81.62 95 GLU A CA 1
ATOM 768 C C . GLU A 1 95 ? 6.736 -10.706 23.276 1.00 81.62 95 GLU A C 1
ATOM 770 O O . GLU A 1 95 ? 7.325 -10.896 22.219 1.00 81.62 95 GLU A O 1
ATOM 775 N N . TYR A 1 96 ? 5.676 -9.894 23.343 1.00 80.81 96 TYR A N 1
ATOM 776 C CA . TYR A 1 96 ? 5.085 -9.231 22.177 1.00 80.81 96 TYR A CA 1
ATOM 777 C C . TYR A 1 96 ? 5.957 -8.093 21.630 1.00 80.81 96 TYR A C 1
ATOM 779 O O . TYR A 1 96 ? 6.023 -7.863 20.420 1.00 80.81 96 TYR A O 1
ATOM 787 N N . GLU A 1 97 ? 6.629 -7.350 22.509 1.00 85.75 97 GLU A N 1
ATOM 788 C CA . GLU A 1 97 ? 7.557 -6.295 22.091 1.00 85.75 97 GLU A CA 1
ATOM 789 C C . GLU A 1 97 ? 8.819 -6.884 21.453 1.00 85.75 97 GLU A C 1
ATOM 791 O O . GLU A 1 97 ? 9.297 -6.377 20.433 1.00 85.75 97 GLU A O 1
ATOM 796 N N . GLU A 1 98 ? 9.316 -7.985 22.015 1.00 87.44 98 GLU A N 1
ATOM 797 C CA . GLU A 1 98 ? 10.435 -8.752 21.472 1.00 87.44 98 GLU A CA 1
ATOM 798 C C . GLU A 1 98 ? 10.076 -9.401 20.130 1.00 87.44 98 GLU A C 1
ATOM 800 O O . GLU A 1 98 ? 10.844 -9.272 19.176 1.00 87.44 98 GLU A O 1
ATOM 805 N N . GLU A 1 99 ? 8.893 -10.006 20.004 1.00 86.81 99 GLU A N 1
ATOM 806 C CA . GLU A 1 99 ? 8.391 -10.564 18.742 1.00 86.81 99 GLU A CA 1
ATOM 807 C C . GLU A 1 99 ? 8.294 -9.482 17.658 1.00 86.81 99 GLU A C 1
ATOM 809 O O . GLU A 1 99 ? 8.835 -9.638 16.561 1.00 86.81 99 GLU A O 1
ATOM 814 N N . LYS A 1 100 ? 7.717 -8.317 17.983 1.00 91.94 100 LYS A N 1
ATOM 815 C CA . LYS A 1 100 ? 7.679 -7.175 17.056 1.00 91.94 100 LYS A CA 1
ATOM 816 C C . LYS A 1 100 ? 9.060 -6.695 16.644 1.00 91.94 100 LYS A C 1
ATOM 818 O O . LYS A 1 100 ? 9.236 -6.249 15.508 1.00 91.94 100 LYS A O 1
ATOM 823 N N . ARG A 1 101 ? 10.024 -6.709 17.563 1.00 89.88 101 ARG A N 1
ATOM 824 C CA . ARG A 1 101 ? 11.401 -6.321 17.260 1.00 89.88 101 ARG A CA 1
ATOM 825 C C . ARG A 1 101 ? 12.043 -7.327 16.307 1.00 89.88 101 ARG A C 1
ATOM 827 O O . ARG A 1 101 ? 12.623 -6.905 15.312 1.00 89.88 101 ARG A O 1
ATOM 834 N N . GLN A 1 102 ? 11.862 -8.623 16.546 1.00 90.44 102 GLN A N 1
ATOM 835 C CA . GLN A 1 102 ? 12.367 -9.673 15.661 1.00 90.44 102 GLN A CA 1
ATOM 836 C C . GLN A 1 102 ? 11.737 -9.611 14.269 1.00 90.44 102 GLN A C 1
ATOM 838 O O . GLN A 1 102 ? 12.441 -9.761 13.274 1.00 90.44 102 GLN A O 1
ATOM 843 N N . ASP A 1 103 ? 10.434 -9.356 14.165 1.00 91.19 103 ASP A N 1
ATOM 844 C CA . ASP A 1 103 ? 9.771 -9.235 12.866 1.00 91.19 103 ASP A CA 1
ATOM 845 C C . ASP A 1 103 ? 10.253 -8.016 12.078 1.00 91.19 103 ASP A C 1
ATOM 847 O O . ASP A 1 103 ? 10.446 -8.111 10.863 1.00 91.19 103 ASP A O 1
ATOM 851 N N . LYS A 1 104 ? 10.531 -6.896 12.754 1.00 91.94 104 LYS A N 1
ATOM 852 C CA . LYS A 1 104 ? 11.188 -5.741 12.124 1.00 91.94 104 LYS A CA 1
ATOM 853 C C . LYS A 1 104 ? 12.585 -6.097 11.635 1.00 91.94 104 LYS A C 1
ATOM 855 O O . LYS A 1 104 ? 12.891 -5.853 10.474 1.00 91.94 104 LYS A O 1
ATOM 860 N N . GLU A 1 105 ? 13.396 -6.736 12.471 1.00 91.94 105 GLU A N 1
ATOM 861 C CA . GLU A 1 105 ? 14.748 -7.162 12.094 1.00 91.94 105 GLU A CA 1
ATOM 862 C C . GLU A 1 105 ? 14.717 -8.156 10.920 1.00 91.94 105 GLU A C 1
ATOM 864 O O . GLU A 1 105 ? 15.528 -8.053 10.001 1.00 91.94 105 GLU A O 1
ATOM 869 N N . ARG A 1 106 ? 13.745 -9.078 10.877 1.00 91.38 106 ARG A N 1
ATOM 870 C CA . ARG A 1 106 ? 13.524 -9.992 9.741 1.00 91.38 106 ARG A CA 1
ATOM 871 C C . ARG A 1 106 ? 13.155 -9.242 8.465 1.00 91.38 106 ARG A C 1
ATOM 873 O O . ARG A 1 106 ? 13.700 -9.560 7.409 1.00 91.38 106 ARG A O 1
ATOM 880 N N . GLN A 1 107 ? 12.249 -8.268 8.547 1.00 90.88 107 GLN A N 1
ATOM 881 C CA . GLN A 1 107 ? 11.861 -7.439 7.403 1.00 90.88 107 GLN A CA 1
ATOM 882 C C . GLN A 1 107 ? 13.041 -6.610 6.896 1.00 90.88 107 GLN A C 1
ATOM 884 O O . GLN A 1 107 ? 13.321 -6.609 5.700 1.00 90.88 107 GLN A O 1
ATOM 889 N N . GLU A 1 108 ? 13.774 -5.955 7.792 1.00 90.06 108 GLU A N 1
ATOM 890 C CA . GLU A 1 108 ? 14.957 -5.170 7.444 1.00 90.06 108 GLU A CA 1
ATOM 891 C C . GLU A 1 108 ? 16.066 -6.048 6.861 1.00 90.06 108 GLU A C 1
ATOM 893 O O . GLU A 1 108 ? 16.713 -5.648 5.892 1.00 90.06 108 GLU A O 1
ATOM 898 N N . LYS A 1 109 ? 16.248 -7.264 7.382 1.00 89.25 109 LYS A N 1
ATOM 899 C CA . LYS A 1 109 ? 17.175 -8.257 6.829 1.00 89.25 109 LYS A CA 1
ATOM 900 C C . LYS A 1 109 ? 16.749 -8.723 5.437 1.00 89.25 109 LYS A C 1
ATOM 902 O O . LYS A 1 109 ? 17.591 -8.832 4.551 1.00 89.25 109 LYS A O 1
ATOM 907 N N . ALA A 1 110 ? 15.455 -8.954 5.213 1.00 84.38 110 ALA A N 1
ATOM 908 C CA . ALA A 1 110 ? 14.917 -9.330 3.904 1.00 84.38 110 ALA A CA 1
ATOM 909 C C . ALA A 1 110 ? 15.046 -8.198 2.870 1.00 84.38 110 ALA A C 1
ATOM 911 O O . ALA A 1 110 ? 15.326 -8.458 1.701 1.00 84.38 110 ALA A O 1
ATOM 912 N N . LEU A 1 111 ? 14.884 -6.944 3.303 1.00 85.44 111 LEU A N 1
ATOM 913 C CA . LEU A 1 111 ? 15.108 -5.750 2.482 1.00 85.44 111 LEU A CA 1
ATOM 914 C C . LEU A 1 111 ? 16.600 -5.423 2.288 1.00 85.44 111 LEU A C 1
ATOM 916 O O . LEU A 1 111 ? 16.926 -4.543 1.495 1.00 85.44 111 LEU A O 1
ATOM 920 N N . GLY A 1 112 ? 17.502 -6.105 3.002 1.00 82.06 112 GLY A N 1
ATOM 921 C CA . GLY A 1 112 ? 18.945 -5.846 2.977 1.00 82.06 112 GLY A CA 1
ATOM 922 C C . GLY A 1 112 ? 19.375 -4.568 3.709 1.00 82.06 112 GLY A C 1
ATOM 923 O O . GLY A 1 112 ? 20.520 -4.144 3.574 1.00 82.06 112 GLY A O 1
ATOM 924 N N . ILE A 1 113 ? 18.479 -3.953 4.485 1.00 84.38 113 ILE A N 1
ATOM 925 C CA . ILE A 1 113 ? 18.755 -2.766 5.311 1.00 84.38 113 ILE A CA 1
ATOM 926 C C . ILE A 1 113 ? 19.578 -3.177 6.536 1.00 84.38 113 ILE A C 1
ATOM 928 O O . ILE A 1 113 ? 20.608 -2.570 6.827 1.00 84.38 113 ILE A O 1
ATOM 932 N N . LEU A 1 114 ? 19.155 -4.248 7.215 1.00 78.12 114 LEU A N 1
ATOM 933 C CA . LEU A 1 114 ? 19.874 -4.831 8.345 1.00 78.12 114 LEU A CA 1
ATOM 934 C C . LEU A 1 114 ? 20.729 -6.004 7.856 1.00 78.12 114 LEU A C 1
ATOM 936 O O . LEU A 1 114 ? 20.318 -7.164 7.893 1.00 78.12 114 LEU A O 1
ATOM 940 N N . THR A 1 115 ? 21.932 -5.690 7.375 1.00 80.19 115 THR A N 1
ATOM 941 C CA . THR A 1 115 ? 22.924 -6.688 6.951 1.00 80.19 115 THR A CA 1
ATOM 942 C C . THR A 1 115 ? 24.071 -6.716 7.956 1.00 80.19 115 THR A C 1
ATOM 944 O O . THR A 1 115 ? 24.858 -5.774 8.034 1.00 80.19 115 THR A O 1
ATOM 947 N N . TYR A 1 116 ? 24.172 -7.787 8.745 1.00 71.19 116 TYR A N 1
ATOM 948 C CA . TYR A 1 116 ? 25.279 -7.955 9.689 1.00 71.19 116 TYR A CA 1
ATOM 949 C C . TYR A 1 116 ? 26.587 -8.239 8.939 1.00 71.19 116 TYR A C 1
ATOM 951 O O . TYR A 1 116 ? 26.621 -9.011 7.978 1.00 71.19 116 TYR A O 1
ATOM 959 N N . LEU A 1 117 ? 27.674 -7.618 9.399 1.00 63.28 117 LEU A N 1
ATOM 960 C CA . LEU A 1 117 ? 29.027 -7.832 8.888 1.00 63.28 117 LEU A CA 1
ATOM 961 C C . LEU A 1 117 ? 29.380 -9.333 8.945 1.00 63.28 117 LEU A C 1
ATOM 963 O O . LEU A 1 117 ? 29.227 -9.954 9.993 1.00 63.28 117 LEU A O 1
ATOM 967 N N . GLY A 1 118 ? 29.799 -9.916 7.817 1.00 65.88 118 GLY A N 1
ATOM 968 C CA . GLY A 1 118 ? 30.063 -11.362 7.673 1.00 65.88 118 GLY A CA 1
ATOM 969 C C . GLY A 1 118 ? 28.884 -12.203 7.150 1.00 65.88 118 GLY A C 1
ATOM 970 O O . GLY A 1 118 ? 29.040 -13.388 6.887 1.00 65.88 118 GLY A O 1
ATOM 971 N N . GLN A 1 119 ? 27.696 -11.612 6.943 1.00 62.50 119 GLN A N 1
ATOM 972 C CA . GLN A 1 119 ? 26.565 -12.272 6.251 1.00 62.50 119 GLN A CA 1
ATOM 973 C C . GLN A 1 119 ? 26.471 -11.899 4.763 1.00 62.50 119 GLN A C 1
ATOM 975 O O . GLN A 1 119 ? 25.571 -12.353 4.054 1.00 62.50 119 GLN A O 1
ATOM 980 N N . SER A 1 120 ? 27.383 -11.056 4.279 1.00 56.53 120 SER A N 1
ATOM 981 C CA . SER A 1 120 ? 27.412 -10.611 2.890 1.00 56.53 120 SER A CA 1
ATOM 982 C C . SER A 1 120 ? 27.742 -11.761 1.936 1.00 56.53 120 SER A C 1
ATOM 984 O O . SER A 1 120 ? 28.502 -12.674 2.256 1.00 56.53 120 SER A O 1
ATOM 986 N N . ALA A 1 121 ? 27.185 -11.666 0.726 1.00 57.66 121 ALA A N 1
ATOM 987 C CA . ALA A 1 121 ? 27.146 -12.698 -0.309 1.00 57.66 121 ALA A CA 1
ATOM 988 C C . ALA A 1 121 ? 28.468 -13.430 -0.613 1.00 57.66 121 ALA A C 1
ATOM 990 O O . ALA A 1 121 ? 28.406 -14.535 -1.124 1.00 57.66 121 ALA A O 1
ATOM 991 N N . ALA A 1 122 ? 29.640 -12.867 -0.308 1.00 57.50 122 ALA A N 1
ATOM 992 C CA . ALA A 1 122 ? 30.929 -13.505 -0.581 1.00 57.50 122 ALA A CA 1
ATOM 993 C C . ALA A 1 122 ? 31.300 -14.633 0.403 1.00 57.50 122 ALA A C 1
ATOM 995 O O . ALA A 1 122 ? 32.027 -15.539 0.016 1.00 57.50 122 ALA A O 1
ATOM 996 N N . GLU A 1 123 ? 30.825 -14.581 1.650 1.00 59.28 123 GLU A N 1
ATOM 997 C CA . GLU A 1 123 ? 31.220 -15.530 2.710 1.00 59.28 123 GLU A CA 1
ATOM 998 C C . GLU A 1 123 ? 30.141 -16.599 2.954 1.00 59.28 123 GLU A C 1
ATOM 1000 O O . GLU A 1 123 ? 30.443 -17.741 3.289 1.00 59.28 123 GLU A O 1
ATOM 1005 N N . ALA A 1 124 ? 28.871 -16.251 2.710 1.00 59.34 124 ALA A N 1
ATOM 1006 C CA . ALA A 1 124 ? 27.741 -17.181 2.760 1.00 59.34 124 ALA A CA 1
ATOM 1007 C C . ALA A 1 124 ? 27.520 -17.954 1.444 1.00 59.34 124 ALA A C 1
ATOM 1009 O O . ALA A 1 124 ? 26.840 -18.984 1.446 1.00 59.34 124 ALA A O 1
ATOM 1010 N N . GLN A 1 125 ? 28.060 -17.483 0.310 1.00 62.31 125 GLN A N 1
ATOM 1011 C CA . GLN A 1 125 ? 28.055 -18.276 -0.919 1.00 62.31 125 GLN A CA 1
ATOM 1012 C C . GLN A 1 125 ? 29.106 -19.375 -0.804 1.00 62.31 125 GLN A C 1
ATOM 1014 O O . GLN A 1 125 ? 30.301 -19.123 -0.728 1.00 62.31 125 GLN A O 1
ATOM 1019 N N . THR A 1 126 ? 28.648 -20.622 -0.873 1.00 65.75 126 THR A N 1
ATOM 1020 C CA . THR A 1 126 ? 29.491 -21.824 -0.969 1.00 65.75 126 THR A CA 1
ATOM 1021 C C . THR A 1 126 ? 30.395 -21.837 -2.205 1.00 65.75 126 THR A C 1
ATOM 1023 O O . THR A 1 126 ? 31.261 -22.700 -2.324 1.00 65.75 126 THR A O 1
ATOM 1026 N N . GLN A 1 127 ? 30.189 -20.899 -3.133 1.00 69.12 127 GLN A N 1
ATOM 1027 C CA . GLN A 1 127 ? 31.004 -20.699 -4.318 1.00 69.12 127 GLN A CA 1
ATOM 1028 C C . GLN A 1 127 ? 31.669 -19.323 -4.257 1.00 69.12 127 GLN A C 1
ATOM 1030 O O . GLN A 1 127 ? 30.963 -18.322 -4.110 1.00 69.12 127 GLN A O 1
ATOM 1035 N N . PRO A 1 128 ? 33.003 -19.250 -4.400 1.00 74.94 128 PRO A N 1
ATOM 1036 C CA . PRO A 1 128 ? 33.699 -17.977 -4.424 1.00 74.94 128 PRO A CA 1
ATOM 1037 C C . PRO A 1 128 ? 33.235 -17.139 -5.628 1.00 74.94 128 PRO A C 1
ATOM 1039 O O . PRO A 1 128 ? 33.000 -17.677 -6.717 1.00 74.94 128 PRO A O 1
ATOM 1042 N N . PRO A 1 129 ? 33.099 -15.816 -5.460 1.00 76.81 129 PRO A N 1
ATOM 1043 C CA . PRO A 1 129 ? 32.649 -14.930 -6.520 1.00 76.81 129 PRO A CA 1
ATOM 1044 C C . PRO A 1 129 ? 33.601 -14.951 -7.726 1.00 76.81 129 PRO A C 1
ATOM 1046 O O . PRO A 1 129 ? 34.805 -15.172 -7.601 1.00 76.81 129 PRO A O 1
ATOM 1049 N N . TRP A 1 130 ? 33.058 -14.675 -8.917 1.00 78.56 130 TRP A N 1
ATOM 1050 C CA . TRP A 1 130 ? 33.742 -14.827 -10.213 1.00 78.56 130 TRP A CA 1
ATOM 1051 C C . TRP A 1 130 ? 35.076 -14.070 -10.350 1.00 78.56 130 TRP A C 1
ATOM 1053 O O . TRP A 1 130 ? 35.882 -14.430 -11.198 1.00 78.56 130 TRP A O 1
ATOM 1063 N N . TYR A 1 131 ? 35.310 -13.034 -9.539 1.00 78.94 131 TYR A N 1
ATOM 1064 C CA . TYR A 1 131 ? 36.559 -12.264 -9.522 1.00 78.94 131 TYR A CA 1
ATOM 1065 C C . TYR A 1 131 ? 37.656 -12.879 -8.638 1.00 78.94 131 TYR A C 1
ATOM 1067 O O . TYR A 1 131 ? 38.821 -12.519 -8.784 1.00 78.94 131 TYR A O 1
ATOM 1075 N N . GLN A 1 132 ? 37.309 -13.781 -7.715 1.00 80.19 132 GLN A N 1
ATOM 1076 C CA . GLN A 1 132 ? 38.279 -14.579 -6.953 1.00 80.19 132 GLN A CA 1
ATOM 1077 C C . GLN A 1 132 ? 38.685 -15.847 -7.703 1.00 80.19 132 GLN A C 1
ATOM 1079 O O . GLN A 1 132 ? 39.787 -16.355 -7.501 1.00 80.19 132 GLN A O 1
ATOM 1084 N N . LEU A 1 133 ? 37.816 -16.357 -8.578 1.00 78.12 133 LEU A N 1
ATOM 1085 C CA . LEU A 1 133 ? 38.135 -17.507 -9.408 1.00 78.12 133 LEU A CA 1
ATOM 1086 C C . LEU A 1 133 ? 38.933 -17.074 -10.643 1.00 78.12 133 LEU A C 1
ATOM 1088 O O . LEU A 1 133 ? 38.476 -16.214 -11.399 1.00 78.12 133 LEU A O 1
ATOM 1092 N N . PRO A 1 134 ? 40.103 -17.682 -10.910 1.00 76.00 134 PRO A N 1
ATOM 1093 C CA . PRO A 1 134 ? 40.765 -17.483 -12.186 1.00 76.00 134 PRO A CA 1
ATOM 1094 C C . PRO A 1 134 ? 39.839 -17.986 -13.306 1.00 76.00 134 PRO A C 1
ATOM 1096 O O . PRO A 1 134 ? 39.183 -19.019 -13.137 1.00 76.00 134 PRO A O 1
ATOM 1099 N N . PRO A 1 135 ? 39.777 -17.295 -14.460 1.00 74.88 135 PRO A N 1
ATOM 1100 C CA . PRO A 1 135 ? 38.961 -17.742 -15.579 1.00 74.88 135 PRO A CA 1
ATOM 1101 C C . PRO A 1 135 ? 39.359 -19.173 -15.942 1.00 74.88 135 PRO A C 1
ATOM 1103 O O . PRO A 1 135 ? 40.530 -19.449 -16.218 1.00 74.88 135 PRO A O 1
ATOM 1106 N N . GLY A 1 136 ? 38.385 -20.084 -15.884 1.00 66.69 136 GLY A N 1
ATOM 1107 C CA . GLY A 1 136 ? 38.604 -21.510 -16.077 1.00 66.69 136 GLY A CA 1
ATOM 1108 C C . GLY A 1 136 ? 39.283 -21.774 -17.415 1.00 66.69 136 GLY A C 1
ATOM 1109 O O . GLY A 1 136 ? 38.658 -21.689 -18.472 1.00 66.69 136 GLY A O 1
ATOM 1110 N N . ARG A 1 137 ? 40.572 -22.120 -17.378 1.00 61.25 137 ARG A N 1
ATOM 1111 C CA . ARG A 1 137 ? 41.261 -22.712 -18.522 1.00 61.25 137 ARG A CA 1
ATOM 1112 C C . ARG A 1 137 ? 40.822 -24.168 -18.591 1.00 61.25 137 ARG A C 1
ATOM 1114 O O . ARG A 1 137 ? 41.502 -25.053 -18.082 1.00 61.25 137 ARG A O 1
ATOM 1121 N N . GLY A 1 138 ? 39.645 -24.406 -19.167 1.00 64.75 138 GLY A N 1
ATOM 1122 C CA . GLY A 1 138 ? 39.271 -25.752 -19.590 1.00 64.75 138 GLY A CA 1
ATOM 1123 C C . GLY A 1 138 ? 40.346 -26.323 -20.526 1.00 64.75 138 GLY A C 1
ATOM 1124 O O . GLY A 1 138 ? 41.087 -25.542 -21.138 1.00 64.75 138 GLY A O 1
ATOM 1125 N N . PRO A 1 139 ? 40.468 -27.658 -20.645 1.00 63.84 139 PRO A N 1
ATOM 1126 C CA . PRO A 1 139 ? 41.377 -28.257 -21.613 1.00 63.84 139 PRO A CA 1
ATOM 1127 C C . PRO A 1 139 ? 41.073 -27.649 -22.980 1.00 63.84 139 PRO A C 1
ATOM 1129 O O . PRO A 1 139 ? 39.928 -27.680 -23.436 1.00 63.84 139 PRO A O 1
ATOM 1132 N N . SER A 1 140 ? 42.083 -27.021 -23.591 1.00 57.00 140 SER A N 1
ATOM 1133 C CA . SER A 1 140 ? 41.938 -26.424 -24.914 1.00 57.00 140 SER A CA 1
ATOM 1134 C C . SER A 1 140 ? 41.385 -27.507 -25.837 1.00 57.00 140 SER A C 1
ATOM 1136 O O . SER A 1 140 ? 42.042 -28.543 -25.978 1.00 57.00 140 SER A O 1
ATOM 1138 N N . PRO A 1 141 ? 40.204 -27.325 -26.455 1.00 62.09 141 PRO A N 1
ATOM 1139 C CA . PRO A 1 141 ? 39.753 -28.271 -27.458 1.00 62.09 141 PRO A CA 1
ATOM 1140 C C . PRO A 1 141 ? 40.842 -28.352 -28.538 1.00 62.09 141 PRO A C 1
ATOM 1142 O O . PRO A 1 141 ? 41.429 -27.316 -28.874 1.00 62.09 141 PRO A O 1
ATOM 1145 N N . PRO A 1 142 ? 41.167 -29.546 -29.063 1.00 58.47 142 PRO A N 1
ATOM 1146 C CA . PRO A 1 142 ? 42.132 -29.674 -30.143 1.00 58.47 142 PRO A CA 1
ATOM 1147 C C . PRO A 1 142 ? 41.531 -29.025 -31.396 1.00 58.47 142 PRO A C 1
ATOM 1149 O O . PRO A 1 142 ? 40.742 -29.623 -32.122 1.00 58.47 142 PRO A O 1
ATOM 1152 N N . GLY A 1 143 ? 41.839 -27.747 -31.600 1.00 63.12 143 GLY A N 1
ATOM 1153 C CA . GLY A 1 143 ? 41.350 -26.962 -32.723 1.00 63.12 143 GLY A CA 1
ATOM 1154 C C . GLY A 1 143 ? 41.486 -25.456 -32.495 1.00 63.12 143 GLY A C 1
ATOM 1155 O O . GLY A 1 143 ? 41.614 -25.001 -31.358 1.00 63.12 143 GLY A O 1
ATOM 1156 N N . PRO A 1 144 ? 41.449 -24.651 -33.570 1.00 62.88 144 PRO A N 1
ATOM 1157 C CA . PRO A 1 144 ? 41.481 -23.201 -33.449 1.00 62.88 144 PRO A CA 1
ATOM 1158 C C . PRO A 1 144 ? 40.271 -22.735 -32.634 1.00 62.88 144 PRO A C 1
ATOM 1160 O O . PRO A 1 144 ? 39.126 -23.074 -32.957 1.00 62.88 144 PRO A O 1
ATOM 1163 N N . GLY A 1 145 ? 40.540 -21.972 -31.570 1.00 65.81 145 GLY A N 1
ATOM 1164 C CA . GLY A 1 145 ? 39.514 -21.430 -30.686 1.00 65.81 145 GLY A CA 1
ATOM 1165 C C . GLY A 1 145 ? 38.445 -20.643 -31.459 1.00 65.81 145 GLY A C 1
ATOM 1166 O O . GLY A 1 145 ? 38.711 -20.154 -32.562 1.00 65.81 145 GLY A O 1
ATOM 1167 N N . PRO A 1 146 ? 37.227 -20.503 -30.907 1.00 66.44 146 PRO A N 1
ATOM 1168 C CA . PRO A 1 146 ? 36.120 -19.821 -31.582 1.00 66.44 146 PRO A CA 1
ATOM 1169 C C . PRO A 1 146 ? 36.500 -18.403 -32.032 1.00 66.44 146 PRO A C 1
ATOM 1171 O O . PRO A 1 146 ? 36.129 -17.984 -33.125 1.00 66.44 146 PRO A O 1
ATOM 1174 N N . ASP A 1 147 ? 37.336 -17.722 -31.250 1.00 72.44 147 ASP A N 1
ATOM 1175 C CA . ASP A 1 147 ? 37.891 -16.405 -31.562 1.00 72.44 147 ASP A CA 1
ATOM 1176 C C . ASP A 1 147 ? 38.762 -16.403 -32.837 1.00 72.44 147 ASP A C 1
ATOM 1178 O O . ASP A 1 147 ? 38.632 -15.528 -33.688 1.00 72.44 147 ASP A O 1
ATOM 1182 N N . VAL A 1 148 ? 39.577 -17.440 -33.058 1.00 75.44 148 VAL A N 1
ATOM 1183 C CA . VAL A 1 148 ? 40.411 -17.571 -34.269 1.00 75.44 148 VAL A CA 1
ATOM 1184 C C . VAL A 1 148 ? 39.542 -17.787 -35.511 1.00 75.44 148 VAL A C 1
ATOM 1186 O O . VAL A 1 148 ? 39.817 -17.228 -36.571 1.00 75.44 148 VAL A O 1
ATOM 1189 N N . LYS A 1 149 ? 38.446 -18.547 -35.390 1.00 77.56 149 LYS A N 1
ATOM 1190 C CA . LYS A 1 149 ? 37.490 -18.750 -36.494 1.00 77.56 149 LYS A CA 1
ATOM 1191 C C . LYS A 1 149 ? 36.751 -17.459 -36.852 1.00 77.56 149 LYS A C 1
ATOM 1193 O O . LYS A 1 149 ? 36.539 -17.192 -38.033 1.00 77.56 149 LYS A O 1
ATOM 1198 N N . ILE A 1 150 ? 36.383 -16.659 -35.850 1.00 80.75 150 ILE A N 1
ATOM 1199 C CA . ILE A 1 150 ? 35.747 -15.350 -36.049 1.00 80.75 150 ILE A CA 1
ATOM 1200 C C . ILE A 1 150 ? 36.726 -14.385 -36.725 1.00 80.75 150 ILE A C 1
ATOM 1202 O O . ILE A 1 150 ? 36.359 -13.769 -37.722 1.00 80.75 150 ILE A O 1
ATOM 1206 N N . LYS A 1 151 ? 37.976 -14.323 -36.249 1.00 82.00 151 LYS A N 1
ATOM 1207 C CA . LYS A 1 151 ? 39.048 -13.507 -36.844 1.00 82.00 151 LYS A CA 1
ATOM 1208 C C . LYS A 1 151 ? 39.298 -13.869 -38.304 1.00 82.00 151 LYS A C 1
ATOM 1210 O O . LYS A 1 151 ? 39.293 -12.985 -39.146 1.00 82.00 151 LYS A O 1
ATOM 1215 N N . ASN A 1 152 ? 39.397 -15.159 -38.620 1.00 81.00 152 ASN A N 1
ATOM 1216 C CA . ASN A 1 152 ? 39.572 -15.620 -39.998 1.00 81.00 152 ASN A CA 1
ATOM 1217 C C . ASN A 1 152 ? 38.365 -15.273 -40.884 1.00 81.00 152 ASN A C 1
ATOM 1219 O O . ASN A 1 152 ? 38.539 -14.864 -42.025 1.00 81.00 152 ASN A O 1
ATOM 1223 N N . ARG A 1 153 ? 37.133 -15.393 -40.367 1.00 82.81 153 ARG A N 1
ATOM 1224 C CA . ARG A 1 153 ? 35.918 -15.044 -41.126 1.00 82.81 153 ARG A CA 1
ATOM 1225 C C . ARG A 1 153 ? 35.810 -13.545 -41.413 1.00 82.81 153 ARG A C 1
ATOM 1227 O O . ARG A 1 153 ? 35.210 -13.176 -42.416 1.00 82.81 153 ARG A O 1
ATOM 1234 N N . LEU A 1 154 ? 36.325 -12.711 -40.514 1.00 82.94 154 LEU A N 1
ATOM 1235 C CA . LEU A 1 154 ? 36.276 -11.253 -40.609 1.00 82.94 154 LEU A CA 1
ATOM 1236 C C . LEU A 1 154 ? 37.546 -10.647 -41.227 1.00 82.94 154 LEU A C 1
ATOM 1238 O O . LEU A 1 154 ? 37.670 -9.426 -41.252 1.00 82.94 154 LEU A O 1
ATOM 1242 N N . ASP A 1 155 ? 38.479 -11.468 -41.718 1.00 86.25 155 ASP A N 1
ATOM 1243 C CA . ASP A 1 155 ? 39.706 -10.990 -42.350 1.00 86.25 155 ASP A CA 1
ATOM 1244 C C . ASP A 1 155 ? 39.459 -10.624 -43.832 1.00 86.25 155 ASP A C 1
ATOM 1246 O O . ASP A 1 155 ? 39.200 -11.515 -44.653 1.00 86.25 155 ASP A O 1
ATOM 1250 N N . PRO A 1 156 ? 39.568 -9.335 -44.216 1.00 87.00 156 PRO A N 1
ATOM 1251 C CA . PRO A 1 156 ? 39.358 -8.890 -45.594 1.00 87.00 156 PRO A CA 1
ATOM 1252 C C . PRO A 1 156 ? 40.374 -9.484 -46.582 1.00 87.00 156 PRO A C 1
ATOM 1254 O O . PRO A 1 156 ? 40.073 -9.604 -47.774 1.00 87.00 156 PRO A O 1
ATOM 1257 N N . LEU A 1 157 ? 41.556 -9.917 -46.123 1.00 86.12 157 LEU A N 1
ATOM 1258 C CA . LEU A 1 157 ? 42.544 -10.561 -46.992 1.00 86.12 157 LEU A CA 1
ATOM 1259 C C . LEU A 1 157 ? 42.044 -11.910 -47.520 1.00 86.12 157 LEU A C 1
ATOM 1261 O O . LEU A 1 157 ? 42.290 -12.236 -48.685 1.00 86.12 157 LEU A O 1
ATOM 1265 N N . GLN A 1 158 ? 41.291 -12.670 -46.717 1.00 84.56 158 GLN A N 1
ATOM 1266 C CA . GLN A 1 158 ? 40.691 -13.930 -47.171 1.00 84.56 158 GLN A CA 1
ATOM 1267 C C . GLN A 1 158 ? 39.626 -13.701 -48.245 1.00 84.56 158 GLN A C 1
ATOM 1269 O O . GLN A 1 158 ? 39.486 -14.500 -49.175 1.00 84.56 158 GLN A O 1
ATOM 1274 N N . GLU A 1 159 ? 38.865 -12.615 -48.132 1.00 84.19 159 GLU A N 1
ATOM 1275 C CA . GLU A 1 159 ? 37.873 -12.233 -49.133 1.00 84.19 159 GLU A CA 1
ATOM 1276 C C . GLU A 1 159 ? 38.555 -11.830 -50.446 1.00 84.19 159 GLU A C 1
ATOM 1278 O O . GLU A 1 159 ? 38.245 -12.386 -51.504 1.00 84.19 159 GLU A O 1
ATOM 1283 N N . MET A 1 160 ? 39.578 -10.974 -50.379 1.00 83.62 160 MET A N 1
ATOM 1284 C CA . MET A 1 160 ? 40.373 -10.579 -51.545 1.00 83.62 160 MET A CA 1
ATOM 1285 C C . MET A 1 160 ? 41.027 -11.778 -52.248 1.00 83.62 160 MET A C 1
ATOM 1287 O O . MET A 1 160 ? 40.965 -11.883 -53.476 1.00 83.62 160 MET A O 1
ATOM 1291 N N . GLN A 1 161 ? 41.602 -12.722 -51.498 1.00 84.62 161 GLN A N 1
ATOM 1292 C CA . GLN A 1 161 ? 42.216 -13.932 -52.057 1.00 84.62 161 GLN A CA 1
ATOM 1293 C C . GLN A 1 161 ? 41.217 -14.797 -52.841 1.00 84.62 161 GLN A C 1
ATOM 1295 O O . GLN A 1 161 ? 41.561 -15.303 -53.913 1.00 84.62 161 GLN A O 1
ATOM 1300 N N . LYS A 1 162 ? 39.964 -14.917 -52.379 1.00 82.56 162 LYS A N 1
ATOM 1301 C CA . LYS A 1 162 ? 38.906 -15.648 -53.107 1.00 82.56 162 LYS A CA 1
ATOM 1302 C C . LYS A 1 162 ? 38.614 -15.027 -54.470 1.00 82.56 162 LYS A C 1
ATOM 1304 O O . LYS A 1 162 ? 38.387 -15.752 -55.438 1.00 82.56 162 LYS A O 1
ATOM 1309 N N . HIS A 1 163 ? 38.608 -13.700 -54.563 1.00 79.69 163 HIS A N 1
ATOM 1310 C CA . HIS A 1 163 ? 38.368 -12.999 -55.827 1.00 79.69 163 HIS A CA 1
ATOM 1311 C C . HIS A 1 163 ? 39.587 -13.039 -56.755 1.00 79.69 163 HIS A C 1
ATOM 1313 O O . HIS A 1 163 ? 39.431 -13.208 -57.966 1.00 79.69 163 HIS A O 1
ATOM 1319 N N . LEU A 1 164 ? 40.799 -12.957 -56.204 1.00 81.25 164 LEU A N 1
ATOM 1320 C CA . LEU A 1 164 ? 42.039 -13.063 -56.976 1.00 81.25 164 LEU A CA 1
ATOM 1321 C C . LEU A 1 164 ? 42.260 -14.479 -57.538 1.00 81.25 164 LEU A C 1
ATOM 1323 O O . LEU A 1 164 ? 42.681 -14.611 -58.686 1.00 81.25 164 LEU A O 1
ATOM 1327 N N . GLY A 1 165 ? 41.909 -15.533 -56.793 1.00 71.94 165 GLY A N 1
ATOM 1328 C CA . GLY A 1 165 ? 41.983 -16.920 -57.274 1.00 71.94 165 GLY A CA 1
ATOM 1329 C C . GLY A 1 165 ? 41.023 -17.214 -58.434 1.00 71.94 165 GLY A C 1
ATOM 1330 O O . GLY A 1 165 ? 41.405 -17.866 -59.403 1.00 71.94 165 GLY A O 1
ATOM 1331 N N . LYS A 1 166 ? 39.804 -16.655 -58.395 1.00 64.50 166 LYS A N 1
ATOM 1332 C CA . LYS A 1 166 ? 38.810 -16.785 -59.481 1.00 64.50 166 LYS A CA 1
ATOM 1333 C C . LYS A 1 166 ? 39.287 -16.157 -60.793 1.00 64.50 166 LYS A C 1
ATOM 1335 O O . LYS A 1 166 ? 39.061 -16.724 -61.856 1.00 64.50 166 LYS A O 1
ATOM 1340 N N . ARG A 1 167 ? 40.003 -15.029 -60.720 1.00 60.91 167 ARG A N 1
ATOM 1341 C CA . ARG A 1 167 ? 40.578 -14.354 -61.899 1.00 60.91 167 ARG A CA 1
ATOM 1342 C C . ARG A 1 167 ? 41.703 -15.146 -62.565 1.00 60.91 167 ARG A C 1
ATOM 1344 O O . ARG A 1 167 ? 41.963 -14.937 -63.745 1.00 60.91 167 ARG A O 1
ATOM 1351 N N . LYS A 1 168 ? 42.370 -16.044 -61.833 1.00 61.50 168 LYS A N 1
ATOM 1352 C CA . LYS A 1 168 ? 43.474 -16.849 -62.372 1.00 61.50 168 LYS A CA 1
ATOM 1353 C C . LYS A 1 168 ? 42.986 -18.018 -63.237 1.00 61.50 168 LYS A C 1
ATOM 1355 O O . LYS A 1 168 ? 43.673 -18.371 -64.183 1.00 61.50 168 LYS A O 1
ATOM 1360 N N . HIS A 1 169 ? 41.788 -18.552 -62.978 1.00 57.06 169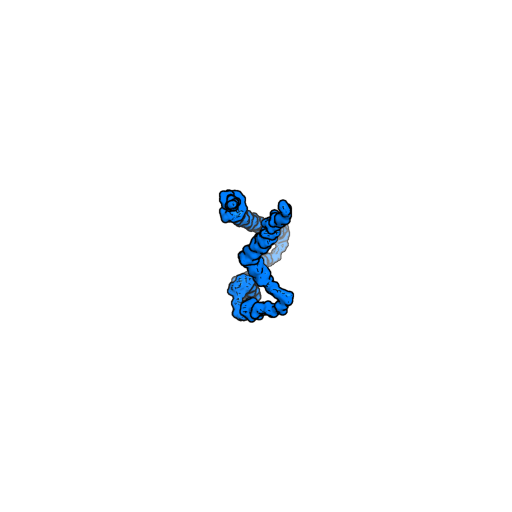 HIS A N 1
ATOM 1361 C CA . HIS A 1 169 ? 41.174 -19.596 -63.813 1.00 57.06 169 HIS A CA 1
ATOM 1362 C C . HIS A 1 169 ? 40.443 -19.059 -65.050 1.00 57.06 169 HIS A C 1
ATOM 1364 O O . HIS A 1 169 ? 40.327 -19.777 -66.032 1.00 57.06 169 HIS A O 1
ATOM 1370 N N . SER A 1 170 ? 39.995 -17.799 -65.052 1.00 58.12 170 SER A N 1
ATOM 1371 C CA . SER A 1 170 ? 39.347 -17.189 -66.225 1.00 58.12 170 SER A CA 1
ATOM 1372 C C . SER A 1 170 ? 40.331 -16.638 -67.269 1.00 58.12 170 SER A C 1
ATOM 1374 O O . SER A 1 170 ? 39.896 -16.079 -68.269 1.00 58.12 170 SER A O 1
ATOM 1376 N N . GLY A 1 171 ? 41.643 -16.714 -67.016 1.00 56.72 171 GLY A N 1
ATOM 1377 C CA . GLY A 1 171 ? 42.687 -16.127 -67.864 1.00 56.72 171 GLY A CA 1
ATOM 1378 C C . GLY A 1 171 ? 43.435 -17.107 -68.776 1.00 56.72 171 GLY A C 1
ATOM 1379 O O . GLY A 1 171 ? 44.287 -16.652 -69.529 1.00 56.72 171 GLY A O 1
ATOM 1380 N N . ASP A 1 172 ? 43.148 -18.412 -68.709 1.00 54.00 172 ASP A N 1
ATOM 1381 C CA . ASP A 1 172 ? 43.913 -19.455 -69.426 1.00 54.00 172 ASP A CA 1
ATOM 1382 C C . ASP A 1 172 ? 43.185 -20.036 -70.660 1.00 54.00 172 ASP A C 1
ATOM 1384 O O . ASP A 1 172 ? 43.752 -20.833 -71.396 1.00 54.00 172 ASP A O 1
ATOM 1388 N N . ASP A 1 173 ? 41.953 -19.599 -70.951 1.00 53.38 173 ASP A N 1
ATOM 1389 C CA . ASP A 1 173 ? 41.111 -20.163 -72.030 1.00 53.38 173 ASP A CA 1
ATOM 1390 C C . ASP A 1 173 ? 41.103 -19.317 -73.324 1.00 53.38 173 ASP A C 1
ATOM 1392 O O . ASP A 1 173 ? 40.132 -19.269 -74.079 1.00 53.38 173 ASP A O 1
ATOM 1396 N N . GLY A 1 174 ? 42.187 -18.578 -73.580 1.00 54.47 174 GLY A N 1
ATOM 1397 C CA . GLY A 1 174 ? 42.207 -17.541 -74.613 1.00 54.47 174 GLY A CA 1
ATOM 1398 C C . GLY A 1 174 ? 43.552 -17.331 -75.292 1.00 54.47 174 GLY A C 1
ATOM 1399 O O . GLY A 1 174 ? 44.068 -16.218 -75.282 1.00 54.47 174 GLY A O 1
ATOM 1400 N N . GLY A 1 175 ? 44.117 -18.362 -75.927 1.00 53.12 175 GLY A N 1
ATOM 1401 C CA . GLY A 1 175 ? 45.157 -18.119 -76.930 1.00 53.12 175 GLY A CA 1
ATOM 1402 C C . GLY A 1 175 ? 46.053 -19.299 -77.267 1.00 53.12 175 GLY A C 1
ATOM 1403 O O . GLY A 1 175 ? 47.142 -19.406 -76.717 1.00 53.12 175 GLY A O 1
ATOM 1404 N N . ARG A 1 176 ? 45.654 -20.122 -78.249 1.00 52.28 176 ARG A N 1
ATOM 1405 C CA . ARG A 1 176 ? 46.578 -20.919 -79.084 1.00 52.28 176 ARG A CA 1
ATOM 1406 C C . ARG A 1 176 ? 45.863 -21.500 -80.314 1.00 52.28 176 ARG A C 1
ATOM 1408 O O . ARG A 1 176 ? 45.493 -22.664 -80.342 1.00 52.28 176 ARG A O 1
ATOM 1415 N N . SER A 1 177 ? 45.731 -20.712 -81.383 1.00 51.97 177 SER A N 1
ATOM 1416 C CA . SER A 1 177 ? 45.756 -21.273 -82.744 1.00 51.97 177 SER A CA 1
ATOM 1417 C C . SER A 1 177 ? 46.273 -20.250 -83.761 1.00 51.97 177 SER A C 1
ATOM 1419 O O . SER A 1 177 ? 45.616 -19.272 -84.094 1.00 51.97 177 SER A O 1
ATOM 1421 N N . ARG A 1 178 ? 47.511 -20.466 -84.217 1.00 49.06 178 ARG A N 1
ATOM 1422 C CA . ARG A 1 178 ? 48.049 -20.083 -85.535 1.00 49.06 178 ARG A CA 1
ATOM 1423 C C . ARG A 1 178 ? 49.428 -20.734 -85.665 1.00 49.06 178 ARG A C 1
ATOM 1425 O O . ARG A 1 178 ? 50.454 -20.149 -85.336 1.00 49.06 178 ARG A O 1
ATOM 1432 N N . ARG A 1 179 ? 49.426 -22.003 -86.081 1.00 46.25 179 ARG A N 1
ATOM 1433 C CA . ARG A 1 179 ? 50.598 -22.695 -86.633 1.00 46.25 179 ARG A CA 1
ATOM 1434 C C . ARG A 1 179 ? 50.411 -22.726 -88.146 1.00 46.25 179 ARG A C 1
ATOM 1436 O O . ARG A 1 179 ? 49.327 -23.060 -88.613 1.00 46.25 179 ARG A O 1
ATOM 1443 N N . GLY A 1 180 ? 51.443 -22.292 -88.863 1.00 43.72 180 GLY A N 1
ATOM 1444 C CA . GLY A 1 180 ? 51.450 -22.175 -90.315 1.00 43.72 180 GLY A CA 1
ATOM 1445 C C . GLY A 1 180 ? 51.435 -23.512 -91.050 1.00 43.72 180 GLY A C 1
ATOM 1446 O O . GLY A 1 180 ? 51.641 -24.575 -90.463 1.00 43.72 180 GLY A O 1
ATOM 1447 N N . GLY A 1 181 ? 51.235 -23.420 -92.361 1.00 47.12 181 GLY A N 1
ATOM 1448 C CA . GLY A 1 181 ? 51.348 -24.547 -93.270 1.00 47.12 181 GLY A CA 1
ATOM 1449 C C . GLY A 1 181 ? 51.200 -24.127 -94.728 1.00 47.12 181 GLY A C 1
ATOM 1450 O O . GLY A 1 181 ? 50.074 -23.949 -95.170 1.00 47.12 181 GLY A O 1
ATOM 1451 N N . ARG A 1 182 ? 52.360 -24.094 -95.403 1.00 40.50 182 ARG A N 1
ATOM 1452 C CA . ARG A 1 182 ? 52.636 -24.155 -96.853 1.00 40.50 182 ARG A CA 1
ATOM 1453 C C . ARG A 1 182 ? 52.274 -22.963 -97.733 1.00 40.50 182 ARG A C 1
ATOM 1455 O O . ARG A 1 182 ? 51.100 -22.555 -97.766 1.00 40.50 182 ARG A O 1
#

Sequence (182 aa):
MNILPKKSWHVRNKDNVARVRRDEAQAREEEKERERRVLLAQQEARTEFLRKKARHQNSLPELEAAEAGAPSSGPVDLFRELLEEGKGETRGNKEYEEEKRQDKERQEKALGILTYLGQSAAEAQTQPPWYQLPPGRGPSPPGPGPDVKIKNRLDPLQEMQKHLGKRKHSGDDGGRSRRGGR

Foldseek 3Di:
DDCLQVDPPNCPNPVNVVVVVVVVVVVVVVVVVVVVVVVVVVVVVVVVVVVVVVVVVVVVCVVVVVPDDDPDPDPPPPCPCVVVVVVVPPPPPVVVVVVVVVVVLVVCVVVVNNDDPQNDPQNPPPDHDPVVDDDDPDPPDPDDPPVVVVCVVPDVVNVVVVVVVVVVVVPPPDDDDDDDDD

pLDDT: mean 76.66, std 17.14, range [40.5, 98.25]

Organism: Rhinolophus ferrumequinum (NCBI:txid59479)

InterPro domains:
  IPR019339 CBF1-interacting co-repressor CIR, N-terminal domain [PF10197] (8-44)
  IPR019339 CBF1-interacting co-repressor CIR, N-terminal domain [SM01083] (8-44)
  IPR039875 Leukocyte receptor cluster member 1-like [PTHR22093] (1-175)

Secondary structure (DSSP, 8-state):
---GGGSTT-TTSHHHHHHHHHHHHHHHHHHHHHHHHHHHHHHHHHHHHHHHHHHHHHHSGGGTGGG----------TTHHHHHS--S-----HHHHHHHHHHHHHHHHHTTSS--TT-SHHHHSSS--TTTSPP--PPPPSS--HHHHHHHHT-HHHHHHHHHHHHHHTTSSS--------

Radius of gyration: 45.5 Å; chains: 1; bounding box: 95×39×146 Å